Protein 3MMH (pdb70)

CATH classification: 3.30.450.40

Nearest PDB structures (foldseek):
  3mmh-assembly1_B  TM=1.001E+00  e=1.903E-34  Neisseria meningitidis 8013
  3rfb-assembly1_A  TM=9.647E-01  e=1.467E-17  Streptococcus pneumoniae R6
  3ksf-assembly2_D  TM=9.301E-01  e=2.245E-17  Staphylococcus aureus subsp. aureus MRSA252
  8dgd-assembly1_A  TM=9.346E-01  e=5.935E-17  Klebsiella pneumoniae subsp. pneumoniae HS11286
  1vhm-assembly1_A  TM=9.440E-01  e=3.673E-16  Escherichia coli

Solvent-accessible surface area: 14060 Å² total

Secondary structure (DSSP, 8-state):
---------SHHHHHHHHHHHHHHHHHT---HHHHHHHHHHHHHHHH--SEEEEEEEETTTTEEEEEEEESS---SEEETTSHHHHHHHHHTS-EEES-GGGSTT---SSTT--EEEEEEEEETTEEEEEEEEEESSTT---HHHHHHHHHHHHHHHHHHHHHHH--/---------SHHHHHHHHHHHHHHHHHT---HHHHHHHHHHHHHHHH--SEEEEEEEETTTTEEEEEEEESS---SEEETT-HHHHHHHHHTS-EEES-GGGSTT---SSTT--EEEEEEEEETTEEEEEEEEEESSTT---HHHHHHHHHHHHHHHHHHHHHHHH-

B-factor: mean 18.76, std 9.19, range [5.69, 96.46]

Sequence (334 aa):
MHALHFSASDKAALYREVVLPQIESSVVADDETDWVANLANTAAVLKEAFGWFWVGFYLVDTRSDDELVVLAPFQGPPLLACCTRIIPFGRGVCGQAWAKGGTVVVGDVDAHPDHIACSSLSSSRSEIVVPLLLFSDDGRCIGVLDADDSEHLAQFDETDALLYLGELAKKKILEKRFEASRRQAVMHALHFSASDKAALYREVLPQIESVVADETDWVANLANTAAVLKEAFGWFWVGFYLVDTRSDELVLAPFQQGPPLACCTRIPFGRGVCGQAWAKGGTVVVGDVDDAHPDHIAACSSLSSRSEIVVPLLFSDGRCIGVLDADSEHLAQFDETDALLYLGELAKKILEKRFEASRQAV

Structure (mmCIF, N/CA/C/O backbone):
data_3MMH
#
_entry.id   3MMH
#
_cell.length_a   39.320
_cell.length_b   39.480
_cell.length_c   52.250
_cell.angle_alpha   104.17
_cell.angle_beta   105.16
_cell.angle_gamma   100.50
#
_symmetry.space_group_name_H-M   'P 1'
#
loop_
_entity.id
_entity.type
_entity.pdbx_description
1 polymer 'Methionine-R-sulfoxide reductase'
2 non-polymer 'METHIONINE SULFOXIDE'
3 non-polymer 'MAGNESIUM ION'
4 non-polymer (4R)-2-METHYLPENTANE-2,4-DIOL
5 non-polymer 'ACETATE ION'
6 water water
#
loop_
_atom_site.group_PDB
_atom_site.id
_atom_site.type_symbol
_atom_site.label_atom_id
_atom_site.label_alt_id
_atom_site.label_comp_id
_atom_site.label_asym_id
_atom_site.label_entity_id
_atom_site.label_seq_id
_atom_site.pdbx_PDB_ins_code
_atom_site.Cartn_x
_atom_site.Cartn_y
_atom_site.Cartn_z
_atom_site.occupancy
_atom_site.B_iso_or_equiv
_atom_site.auth_seq_id
_atom_site.auth_comp_id
_atom_site.auth_asym_id
_atom_site.auth_atom_id
_atom_site.pdbx_PDB_model_num
ATOM 1 N N . MET A 1 1 ? 34.592 18.176 -4.770 0.50 19.60 1 MET A N 1
ATOM 2 C CA . MET A 1 1 ? 34.137 19.586 -4.550 0.50 20.07 1 MET A CA 1
ATOM 3 C C . MET A 1 1 ? 33.254 19.551 -3.312 0.50 19.50 1 MET A C 1
ATOM 4 O O . MET A 1 1 ? 32.428 18.635 -3.171 0.50 18.24 1 MET A O 1
ATOM 9 N N . HIS A 1 2 ? 33.359 20.580 -2.458 0.50 18.42 2 HIS A N 1
ATOM 10 C CA . HIS A 1 2 ? 32.474 20.654 -1.341 0.50 18.67 2 HIS A CA 1
ATOM 11 C C . HIS A 1 2 ? 31.061 20.949 -1.796 0.50 20.08 2 HIS A C 1
ATOM 12 O O . HIS A 1 2 ? 30.882 21.735 -2.733 0.50 19.28 2 HIS A O 1
ATOM 19 N N . ALA A 1 3 ? 30.069 20.319 -1.147 0.50 20.88 3 ALA A N 1
ATOM 20 C CA . ALA A 1 3 ? 28.650 20.428 -1.592 0.50 22.14 3 ALA A CA 1
ATOM 21 C C . ALA A 1 3 ? 27.583 20.218 -0.524 0.50 22.12 3 ALA A C 1
ATOM 22 O O . ALA A 1 3 ? 27.522 19.191 0.148 0.50 26.41 3 ALA A O 1
ATOM 24 N N . LEU A 1 4 ? 26.677 21.148 -0.484 0.70 20.57 4 LEU A N 1
ATOM 25 C CA . LEU A 1 4 ? 25.857 21.337 0.663 0.70 18.47 4 LEU A CA 1
ATOM 26 C C . LEU A 1 4 ? 24.518 20.718 0.544 0.70 17.84 4 LEU A C 1
ATOM 27 O O . LEU A 1 4 ? 23.948 20.643 -0.541 0.70 21.17 4 LEU A O 1
ATOM 32 N N . HIS A 1 5 ? 23.985 20.259 1.672 1.00 17.86 5 HIS A N 1
ATOM 33 C CA . HIS A 1 5 ? 22.598 19.813 1.736 1.00 20.76 5 HIS A CA 1
ATOM 34 C C . HIS A 1 5 ? 21.802 20.629 2.749 1.00 19.86 5 HIS A C 1
ATOM 35 O O . HIS A 1 5 ? 22.137 20.665 3.933 1.00 23.98 5 HIS A O 1
ATOM 42 N N . PHE A 1 6 ? 20.746 21.282 2.275 1.00 20.26 6 PHE A N 1
ATOM 43 C CA . PHE A 1 6 ? 19.700 21.789 3.155 1.00 19.96 6 PHE A CA 1
ATOM 44 C C . PHE A 1 6 ? 18.365 21.106 2.875 1.00 20.61 6 PHE A C 1
ATOM 45 O O . PHE A 1 6 ? 17.740 21.344 1.841 1.00 21.96 6 PHE A O 1
ATOM 53 N N . SER A 1 7 ? 17.935 20.255 3.801 1.00 18.53 7 SER A N 1
ATOM 54 C CA . SER A 1 7 ? 16.572 19.739 3.792 1.00 19.89 7 SER A CA 1
ATOM 55 C C . SER A 1 7 ? 15.697 20.514 4.772 1.00 17.59 7 SER A C 1
ATOM 56 O O . SER A 1 7 ? 14.579 20.911 4.442 1.00 20.73 7 SER A O 1
ATOM 59 N N . ALA A 1 8 ? 16.212 20.727 5.979 1.00 14.54 8 ALA A N 1
ATOM 60 C CA . ALA A 1 8 ? 15.374 21.072 7.120 1.00 14.12 8 ALA A CA 1
ATOM 61 C C . ALA A 1 8 ? 14.466 22.250 6.782 1.00 15.30 8 ALA A C 1
ATOM 62 O O . ALA A 1 8 ? 14.863 23.164 6.058 1.00 17.78 8 ALA A O 1
ATOM 64 N N . SER A 1 9 ? 13.247 22.222 7.310 1.00 15.30 9 SER A N 1
ATOM 65 C CA . SER A 1 9 ? 12.295 23.292 7.103 1.00 16.24 9 SER A CA 1
ATOM 66 C C . SER A 1 9 ? 12.025 24.154 8.315 1.00 14.00 9 SER A C 1
ATOM 67 O O . SER A 1 9 ? 11.303 25.127 8.225 1.00 15.33 9 SER A O 1
ATOM 70 N N . ASP A 1 10 ? 12.631 23.811 9.451 1.00 14.19 10 ASP A N 1
ATOM 71 C CA . ASP A 1 10 ? 12.563 24.562 10.688 1.00 13.25 10 ASP A CA 1
ATOM 72 C C . ASP A 1 10 ? 13.913 25.171 10.951 1.00 11.16 10 ASP A C 1
ATOM 73 O O . ASP A 1 10 ? 14.962 24.544 10.769 1.00 12.30 10 ASP A O 1
ATOM 78 N N . LYS A 1 11 ? 13.895 26.426 11.442 1.00 10.97 11 LYS A N 1
ATOM 79 C CA . LYS A 1 11 ? 15.108 27.173 11.670 1.00 11.10 11 LYS A CA 1
ATOM 80 C C . LYS A 1 11 ? 16.138 26.435 12.485 1.00 10.03 11 LYS A C 1
ATOM 81 O O . LYS A 1 11 ? 17.313 26.320 12.135 1.00 10.64 11 LYS A O 1
ATOM 87 N N . ALA A 1 12 ? 15.752 25.982 13.695 1.00 10.89 12 ALA A N 1
ATOM 88 C CA . ALA A 1 12 ? 16.688 25.305 14.597 1.00 11.45 12 ALA A CA 1
ATOM 89 C C . ALA A 1 12 ? 17.240 24.032 13.933 1.00 10.90 12 ALA A C 1
ATOM 90 O O . ALA A 1 12 ? 18.462 23.785 13.998 1.00 11.47 12 ALA A O 1
ATOM 92 N N . ALA A 1 13 ? 16.382 23.243 13.310 1.00 11.36 13 ALA A N 1
ATOM 93 C CA . ALA A 1 13 ? 16.833 22.042 12.656 1.00 11.91 13 ALA A CA 1
ATOM 94 C C . ALA A 1 13 ? 17.830 22.389 11.551 1.00 10.59 13 ALA A C 1
ATOM 95 O O . ALA A 1 13 ? 18.773 21.645 11.305 1.00 11.69 13 ALA A O 1
ATOM 97 N N . LEU A 1 14 ? 17.591 23.497 10.816 1.00 10.74 14 LEU A N 1
ATOM 98 C CA . LEU A 1 14 ? 18.495 23.864 9.741 1.00 10.50 14 LEU A CA 1
ATOM 99 C C . LEU A 1 14 ? 19.867 24.258 10.276 1.00 10.03 14 LEU A C 1
ATOM 100 O O . LEU A 1 14 ? 20.883 23.883 9.715 1.00 10.47 14 LEU A O 1
ATOM 105 N N . TYR A 1 15 ? 19.923 25.001 11.377 1.00 9.53 15 TYR A N 1
ATOM 106 C CA . TYR A 1 15 ? 21.224 25.272 11.984 1.00 8.84 15 TYR A CA 1
ATOM 107 C C . TYR A 1 15 ? 21.917 23.991 12.314 1.00 10.81 15 TYR A C 1
ATOM 108 O O . TYR A 1 15 ? 23.126 23.854 12.131 1.00 10.41 15 TYR A O 1
ATOM 117 N N . ARG A 1 16 ? 21.245 23.013 12.934 1.00 10.77 16 ARG A N 1
ATOM 118 C CA . ARG A 1 16 ? 21.897 21.769 13.291 1.00 11.20 16 ARG A CA 1
ATOM 119 C C . ARG A 1 16 ? 22.438 21.027 12.079 1.00 11.57 16 ARG A C 1
ATOM 120 O O . ARG A 1 16 ? 23.451 20.345 12.156 1.00 13.25 16 ARG A O 1
ATOM 128 N N . GLU A 1 17 ? 21.734 21.142 10.961 1.00 12.35 17 GLU A N 1
ATOM 129 C CA . GLU A 1 17 ? 22.165 20.583 9.691 1.00 13.54 17 GLU A CA 1
ATOM 130 C C . GLU A 1 17 ? 23.327 21.275 9.062 1.00 12.45 17 GLU A C 1
ATOM 131 O O . GLU A 1 17 ? 24.240 20.638 8.551 1.00 13.84 17 GLU A O 1
ATOM 137 N N . VAL A 1 18 ? 23.339 22.608 9.130 1.00 11.40 18 VAL A N 1
ATOM 138 C CA A VAL A 1 18 ? 24.239 23.417 8.382 0.60 12.21 18 VAL A CA 1
ATOM 139 C CA B VAL A 1 18 ? 24.285 23.371 8.356 0.40 12.32 18 VAL A CA 1
ATOM 140 C C . VAL A 1 18 ? 25.545 23.726 9.136 1.00 11.28 18 VAL A C 1
ATOM 141 O O . VAL A 1 18 ? 26.603 23.796 8.510 1.00 11.92 18 VAL A O 1
ATOM 148 N N . LEU A 1 19 ? 25.503 23.938 10.455 1.00 11.16 19 LEU A N 1
ATOM 149 C CA . LEU A 1 19 ? 26.764 24.279 11.160 1.00 11.39 19 LEU A CA 1
ATOM 150 C C . LEU A 1 19 ? 27.838 23.230 10.935 1.00 10.93 19 LEU A C 1
ATOM 151 O O . LEU A 1 19 ? 28.984 23.616 10.711 1.00 10.77 19 LEU A O 1
ATOM 156 N N . PRO A 1 20 ? 27.583 21.905 10.966 1.00 10.34 20 PRO A N 1
ATOM 157 C CA . PRO A 1 20 ? 28.659 20.953 10.772 1.00 11.11 20 PRO A CA 1
ATOM 158 C C . PRO A 1 20 ? 29.172 21.036 9.362 1.00 10.97 20 PRO A C 1
ATOM 159 O O . PRO A 1 20 ? 30.369 20.772 9.127 1.00 11.66 20 PRO A O 1
ATOM 163 N N . GLN A 1 21 ? 28.369 21.377 8.370 1.00 10.57 21 GLN A N 1
ATOM 164 C CA . GLN A 1 21 ? 28.814 21.546 7.032 1.00 10.74 21 GLN A CA 1
ATOM 165 C C . GLN A 1 21 ? 29.725 22.754 6.877 1.00 10.71 21 GLN A C 1
ATOM 166 O O . GLN A 1 21 ? 30.761 22.664 6.232 1.00 11.89 21 GLN A O 1
ATOM 172 N N . ILE A 1 22 ? 29.368 23.857 7.503 1.00 9.73 22 ILE A N 1
ATOM 173 C CA . ILE A 1 22 ? 30.256 25.021 7.534 1.00 10.39 22 ILE A CA 1
ATOM 174 C C . ILE A 1 22 ? 31.597 24.641 8.190 1.00 10.03 22 ILE A C 1
ATOM 175 O O . ILE A 1 22 ? 32.645 24.988 7.682 1.00 10.92 22 ILE A O 1
ATOM 180 N N . GLU A 1 23 ? 31.521 23.947 9.335 1.00 10.57 23 GLU A N 1
ATOM 181 C CA . GLU A 1 23 ? 32.758 23.576 10.007 1.00 11.51 23 GLU A CA 1
ATOM 182 C C . GLU A 1 23 ? 33.650 22.781 9.045 1.00 11.06 23 GLU A C 1
ATOM 183 O O . GLU A 1 23 ? 34.887 22.996 9.068 1.00 12.78 23 GLU A O 1
ATOM 189 N N . SER A 1 24 ? 33.100 21.854 8.310 1.00 11.74 24 SER A N 1
ATOM 190 C CA A SER A 1 24 ? 33.850 21.034 7.360 0.50 11.98 24 SER A CA 1
ATOM 191 C CA B SER A 1 24 ? 33.949 21.067 7.449 0.50 12.86 24 SER A CA 1
ATOM 192 C C . SER A 1 24 ? 34.465 21.873 6.265 1.00 12.81 24 SER A C 1
ATOM 193 O O . SER A 1 24 ? 35.637 21.710 5.900 1.00 14.88 24 SER A O 1
ATOM 198 N N . VAL A 1 25 ? 33.665 22.796 5.699 1.00 12.31 25 VAL A N 1
ATOM 199 C CA . VAL A 1 25 ? 34.123 23.623 4.601 1.00 13.47 25 VAL A CA 1
ATOM 200 C C . VAL A 1 25 ? 35.296 24.519 5.065 1.00 13.36 25 VAL A C 1
ATOM 201 O O . VAL A 1 25 ? 36.328 24.571 4.371 1.00 17.78 25 VAL A O 1
ATOM 205 N N . VAL A 1 26 ? 35.229 25.135 6.185 1.00 11.26 26 VAL A N 1
ATOM 206 C CA . VAL A 1 26 ? 36.259 26.022 6.660 1.00 12.43 26 VAL A CA 1
ATOM 207 C C . VAL A 1 26 ? 37.464 25.321 7.217 1.00 12.29 26 VAL A C 1
ATOM 208 O O . VAL A 1 26 ? 38.534 25.895 7.326 1.00 12.42 26 VAL A O 1
ATOM 212 N N . ALA A 1 27 ? 37.309 24.030 7.556 1.00 13.63 27 ALA A N 1
ATOM 213 C CA . ALA A 1 27 ? 38.400 23.222 8.016 1.00 14.32 27 ALA A CA 1
ATOM 214 C C . ALA A 1 27 ? 39.476 23.042 6.944 1.00 14.95 27 ALA A C 1
ATOM 215 O O . ALA A 1 27 ? 40.634 22.821 7.250 1.00 18.46 27 ALA A O 1
ATOM 217 N N A ASP A 1 28 ? 39.074 23.161 5.683 0.50 16.82 28 ASP A N 1
ATOM 218 N N B ASP A 1 28 ? 39.030 23.104 5.695 0.50 16.72 28 ASP A N 1
ATOM 219 C CA A ASP A 1 28 ? 39.922 22.751 4.571 0.50 18.01 28 ASP A CA 1
ATOM 220 C CA B ASP A 1 28 ? 39.751 22.768 4.528 0.50 17.67 28 ASP A CA 1
ATOM 221 C C A ASP A 1 28 ? 40.546 23.956 3.873 0.50 16.55 28 ASP A C 1
ATOM 222 C C B ASP A 1 28 ? 40.574 23.941 3.936 0.50 16.88 28 ASP A C 1
ATOM 223 O O A ASP A 1 28 ? 41.016 23.848 2.740 0.50 19.92 28 ASP A O 1
ATOM 224 O O B ASP A 1 28 ? 41.351 23.754 2.982 0.50 19.55 28 ASP A O 1
ATOM 233 N N . GLU A 1 29 ? 40.551 25.102 4.548 1.00 14.24 29 GLU A N 1
ATOM 234 C CA . GLU A 1 29 ? 41.226 26.317 4.017 1.00 13.58 29 GLU A CA 1
ATOM 235 C C . GLU A 1 29 ? 41.757 27.100 5.193 1.00 13.41 29 GLU A C 1
ATOM 236 O O . GLU A 1 29 ? 41.151 27.087 6.269 1.00 12.92 29 GLU A O 1
ATOM 242 N N . THR A 1 30 ? 42.912 27.704 5.015 1.00 13.16 30 THR A N 1
ATOM 243 C CA . THR A 1 30 ? 43.484 28.539 6.066 1.00 13.36 30 THR A CA 1
ATOM 244 C C . THR A 1 30 ? 43.254 30.036 5.857 1.00 12.05 30 THR A C 1
ATOM 245 O O . THR A 1 30 ? 43.365 30.808 6.805 1.00 12.78 30 THR A O 1
ATOM 249 N N . ASP A 1 31 ? 43.036 30.471 4.609 1.00 11.70 31 ASP A N 1
ATOM 250 C CA . ASP A 1 31 ? 42.859 31.900 4.348 1.00 10.84 31 ASP A CA 1
ATOM 251 C C . ASP A 1 31 ? 41.558 32.386 5.022 1.00 10.68 31 ASP A C 1
ATOM 252 O O . ASP A 1 31 ? 40.468 31.891 4.745 1.00 10.45 31 ASP A O 1
ATOM 257 N N . TRP A 1 32 ? 41.730 33.405 5.861 1.00 11.34 32 TRP A N 1
ATOM 258 C CA . TRP A 1 32 ? 40.612 33.925 6.689 1.00 10.88 32 TRP A CA 1
ATOM 259 C C . TRP A 1 32 ? 39.518 34.514 5.822 1.00 9.51 32 TRP A C 1
ATOM 260 O O . TRP A 1 32 ? 38.342 34.210 6.001 1.00 9.39 32 TRP A O 1
ATOM 271 N N . VAL A 1 33 ? 39.886 35.381 4.876 1.00 9.84 33 VAL A N 1
ATOM 272 C CA . VAL A 1 33 ? 38.884 36.005 4.035 1.00 10.00 33 VAL A CA 1
ATOM 273 C C . VAL A 1 33 ? 38.112 34.971 3.186 1.00 9.41 33 VAL A C 1
ATOM 274 O O . VAL A 1 33 ? 36.895 35.069 3.074 1.00 9.19 33 VAL A O 1
ATOM 278 N N . ALA A 1 34 ? 38.813 33.960 2.645 1.00 9.16 34 ALA A N 1
ATOM 279 C CA . ALA A 1 34 ? 38.143 32.916 1.898 1.00 9.70 34 ALA A CA 1
ATOM 280 C C . ALA A 1 34 ? 37.107 32.209 2.764 1.00 8.69 34 ALA A C 1
ATOM 281 O O . ALA A 1 34 ? 35.983 31.918 2.350 1.00 9.13 34 ALA A O 1
ATOM 283 N N . ASN A 1 35 ? 37.474 31.903 4.007 1.00 8.55 35 ASN A N 1
ATOM 284 C CA . ASN A 1 35 ? 36.602 31.235 4.939 1.00 8.80 35 ASN A CA 1
ATOM 285 C C . ASN A 1 35 ? 35.384 32.070 5.312 1.00 7.79 35 ASN A C 1
ATOM 286 O O . ASN A 1 35 ? 34.266 31.570 5.397 1.00 8.57 35 ASN A O 1
ATOM 291 N N . LEU A 1 36 ? 35.599 33.363 5.529 1.00 8.32 36 LEU A N 1
ATOM 292 C CA . LEU A 1 36 ? 34.474 34.263 5.794 1.00 8.46 36 LEU A CA 1
ATOM 293 C C . LEU A 1 36 ? 33.550 34.319 4.608 1.00 7.60 36 LEU A C 1
ATOM 294 O O . LEU A 1 36 ? 32.315 34.334 4.728 1.00 8.24 36 LEU A O 1
ATOM 299 N N . ALA A 1 37 ? 34.121 34.407 3.406 1.00 7.69 37 ALA A N 1
ATOM 300 C CA . ALA A 1 37 ? 33.342 34.492 2.174 1.00 7.54 37 ALA A CA 1
ATOM 301 C C . ALA A 1 37 ? 32.499 33.264 1.983 1.00 7.72 37 ALA A C 1
ATOM 302 O O . ALA A 1 37 ? 31.277 33.324 1.677 1.00 7.80 37 ALA A O 1
ATOM 304 N N . ASN A 1 38 ? 33.066 32.069 2.166 1.00 7.82 38 ASN A N 1
ATOM 305 C CA . ASN A 1 38 ? 32.267 30.852 2.002 1.00 8.05 38 ASN A CA 1
ATOM 306 C C . ASN A 1 38 ? 31.236 30.716 3.165 1.00 7.39 38 ASN A C 1
ATOM 307 O O . ASN A 1 38 ? 30.139 30.202 2.922 1.00 8.09 38 ASN A O 1
ATOM 312 N N . THR A 1 39 ? 31.558 31.160 4.364 1.00 7.88 39 THR A N 1
ATOM 313 C CA . THR A 1 39 ? 30.575 31.100 5.440 1.00 7.82 39 THR A CA 1
ATOM 314 C C . THR A 1 39 ? 29.355 31.974 5.144 1.00 8.27 39 THR A C 1
ATOM 315 O O . THR A 1 39 ? 28.222 31.559 5.302 1.00 8.01 39 THR A O 1
ATOM 319 N N . ALA A 1 40 ? 29.602 33.210 4.645 1.00 8.05 40 ALA A N 1
ATOM 320 C CA . ALA A 1 40 ? 28.515 34.059 4.242 1.00 7.83 40 ALA A CA 1
ATOM 321 C C . ALA A 1 40 ? 27.693 33.400 3.195 1.00 7.33 40 ALA A C 1
ATOM 322 O O . ALA A 1 40 ? 26.444 33.471 3.154 1.00 8.26 40 ALA A O 1
ATOM 324 N N . ALA A 1 41 ? 28.340 32.760 2.205 1.00 7.73 41 ALA A N 1
ATOM 325 C CA . ALA A 1 41 ? 27.612 32.080 1.159 1.00 8.08 41 ALA A CA 1
ATOM 326 C C . ALA A 1 41 ? 26.730 30.982 1.640 1.00 8.06 41 ALA A C 1
ATOM 327 O O . ALA A 1 41 ? 25.598 30.783 1.135 1.00 8.68 41 ALA A O 1
ATOM 329 N N . VAL A 1 42 ? 27.224 30.162 2.572 1.00 7.73 42 VAL A N 1
ATOM 330 C CA . VAL A 1 42 ? 26.416 29.059 3.118 1.00 8.33 42 VAL A CA 1
ATOM 331 C C . VAL A 1 42 ? 25.192 29.602 3.880 1.00 8.19 42 VAL A C 1
ATOM 332 O O . VAL A 1 42 ? 24.063 29.133 3.682 1.00 8.48 42 VAL A O 1
ATOM 336 N N . LEU A 1 43 ? 25.445 30.620 4.711 1.00 8.13 43 LEU A N 1
ATOM 337 C CA . LEU A 1 43 ? 24.323 31.191 5.456 1.00 8.40 43 LEU A CA 1
ATOM 338 C C . LEU A 1 43 ? 23.280 31.829 4.546 1.00 7.75 43 LEU A C 1
ATOM 339 O O . LEU A 1 43 ? 22.077 31.673 4.741 1.00 8.46 43 LEU A O 1
ATOM 344 N N . LYS A 1 44 ? 23.760 32.558 3.512 1.00 8.38 44 LYS A N 1
ATOM 345 C CA . LYS A 1 44 ? 22.821 33.178 2.583 1.00 9.02 44 LYS A CA 1
ATOM 346 C C . LYS A 1 44 ? 21.987 32.161 1.863 1.00 9.10 44 LYS A C 1
ATOM 347 O O . LYS A 1 44 ? 20.763 32.297 1.713 1.00 10.31 44 LYS A O 1
ATOM 353 N N . GLU A 1 45 ? 22.603 31.078 1.377 1.00 9.53 45 GLU A N 1
ATOM 354 C CA . GLU A 1 45 ? 21.896 30.034 0.633 1.00 10.82 45 GLU A CA 1
ATOM 355 C C . GLU A 1 45 ? 20.892 29.322 1.590 1.00 9.48 45 GLU A C 1
ATOM 356 O O . GLU A 1 45 ? 19.745 29.061 1.215 1.00 11.51 45 GLU A O 1
ATOM 362 N N . ALA A 1 46 ? 21.319 28.972 2.782 1.00 9.80 46 ALA A N 1
ATOM 363 C CA . ALA A 1 46 ? 20.528 28.183 3.699 1.00 10.83 46 ALA A CA 1
ATOM 364 C C . ALA A 1 46 ? 19.340 28.995 4.221 1.00 9.95 46 ALA A C 1
ATOM 365 O O . ALA A 1 46 ? 18.204 28.516 4.245 1.00 10.95 46 ALA A O 1
ATOM 367 N N . PHE A 1 47 ? 19.607 30.216 4.689 1.00 10.01 47 PHE A N 1
ATOM 368 C CA . PHE A 1 47 ? 18.551 30.973 5.419 1.00 10.39 47 PHE A CA 1
ATOM 369 C C . PHE A 1 47 ? 17.916 32.090 4.579 1.00 10.40 47 PHE A C 1
ATOM 370 O O . PHE A 1 47 ? 16.809 32.510 4.877 1.00 12.42 47 PHE A O 1
ATOM 378 N N . GLY A 1 48 ? 18.579 32.547 3.510 1.00 10.43 48 GLY A N 1
ATOM 379 C CA . GLY A 1 48 ? 17.960 33.525 2.654 1.00 11.17 48 GLY A CA 1
ATOM 380 C C . GLY A 1 48 ? 17.798 34.876 3.264 1.00 11.41 48 GLY A C 1
ATOM 381 O O . GLY A 1 48 ? 17.011 35.709 2.754 1.00 13.55 48 GLY A O 1
ATOM 382 N N . TRP A 1 49 ? 18.533 35.226 4.315 1.00 10.52 49 TRP A N 1
ATOM 383 C CA . TRP A 1 49 ? 18.449 36.515 4.925 1.00 10.60 49 TRP A CA 1
ATOM 384 C C . TRP A 1 49 ? 18.774 37.570 3.906 1.00 9.63 49 TRP A C 1
ATOM 385 O O . TRP A 1 49 ? 19.551 37.395 2.999 1.00 11.55 49 TRP A O 1
ATOM 396 N N . PHE A 1 50 ? 18.231 38.761 4.114 1.00 9.64 50 PHE A N 1
ATOM 397 C CA . PHE A 1 50 ? 18.480 39.929 3.268 1.00 9.83 50 PHE A CA 1
ATOM 398 C C . PHE A 1 50 ? 19.980 40.277 3.173 1.00 9.34 50 PHE A C 1
ATOM 399 O O . PHE A 1 50 ? 20.463 40.605 2.063 1.00 9.95 50 PHE A O 1
ATOM 407 N N . TRP A 1 51 ? 20.707 40.214 4.261 1.00 8.92 51 TRP A N 1
ATOM 408 C CA . TRP A 1 51 ? 22.091 40.511 4.291 1.00 8.14 51 TRP A CA 1
ATOM 409 C C . TRP A 1 51 ? 22.737 39.644 5.304 1.00 8.11 51 TRP A C 1
ATOM 410 O O . TRP A 1 51 ? 22.232 39.479 6.425 1.00 9.04 51 TRP A O 1
ATOM 421 N N . VAL A 1 52 ? 23.916 39.107 5.012 1.00 7.99 52 VAL A N 1
ATOM 422 C CA . VAL A 1 52 ? 24.673 38.358 6.002 1.00 8.35 52 VAL A CA 1
ATOM 423 C C . VA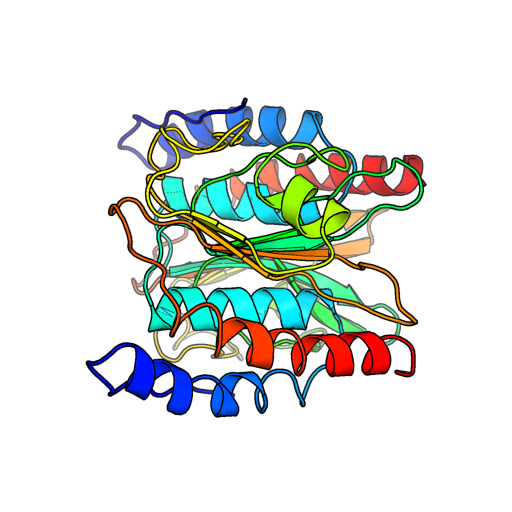L A 1 52 ? 26.172 38.451 5.684 1.00 6.84 52 VAL A C 1
ATOM 424 O O . VAL A 1 52 ? 26.556 38.237 4.529 1.00 8.13 52 VAL A O 1
ATOM 428 N N . GLY A 1 53 ? 26.988 38.733 6.666 1.00 7.49 53 GLY A N 1
ATOM 429 C CA . GLY A 1 53 ? 28.393 38.899 6.424 1.00 7.38 53 GLY A CA 1
ATOM 430 C C . GLY A 1 53 ? 29.153 39.374 7.592 1.00 7.71 53 GLY A C 1
ATOM 431 O O . GLY A 1 53 ? 28.681 39.230 8.759 1.00 8.87 53 GLY A O 1
ATOM 432 N N . PHE A 1 54 ? 30.319 39.933 7.372 1.00 7.68 54 PHE A N 1
ATOM 433 C CA . PHE A 1 54 ? 31.295 40.228 8.416 1.00 7.87 54 PHE A CA 1
ATOM 434 C C . PHE A 1 54 ? 31.819 41.629 8.311 1.00 8.16 54 PHE A C 1
ATOM 435 O O . PHE A 1 54 ? 32.024 42.141 7.192 1.00 8.62 54 PHE A O 1
ATOM 443 N N . TYR A 1 55 ? 32.171 42.173 9.464 1.00 8.76 55 TYR A N 1
ATOM 444 C CA . TYR A 1 55 ? 33.068 43.317 9.580 1.00 9.62 55 TYR A CA 1
ATOM 445 C C . TYR A 1 55 ? 34.219 42.924 10.465 1.00 9.25 55 TYR A C 1
ATOM 446 O O . TYR A 1 55 ? 34.028 42.142 11.417 1.00 10.93 55 TYR A O 1
ATOM 455 N N . LEU A 1 56 ? 35.383 43.459 10.218 1.00 9.46 56 LEU A N 1
ATOM 456 C CA . LEU A 1 56 ? 36.617 43.113 10.948 1.00 10.55 56 LEU A CA 1
ATOM 457 C C . LEU A 1 56 ? 37.200 44.361 11.601 1.00 10.95 56 LEU A C 1
ATOM 458 O O . LEU A 1 56 ? 37.164 45.450 11.010 1.00 12.23 56 LEU A O 1
ATOM 463 N N . VAL A 1 57 ? 37.718 44.220 12.802 1.00 11.62 57 VAL A N 1
ATOM 464 C CA . VAL A 1 57 ? 38.284 45.351 13.514 1.00 12.46 57 VAL A CA 1
ATOM 465 C C . VAL A 1 57 ? 39.588 45.830 12.845 1.00 13.43 57 VAL A C 1
ATOM 466 O O . VAL A 1 57 ? 40.489 45.016 12.621 1.00 15.97 57 VAL A O 1
ATOM 470 N N . ASP A 1 58 ? 39.677 47.128 12.627 1.00 13.41 58 ASP A N 1
ATOM 471 C CA . ASP A 1 58 ? 40.858 47.846 12.204 1.00 16.89 58 ASP A CA 1
ATOM 472 C C . ASP A 1 58 ? 41.397 48.580 13.383 1.00 16.82 58 ASP A C 1
ATOM 473 O O . ASP A 1 58 ? 40.843 49.607 13.783 1.00 20.00 58 ASP A O 1
ATOM 478 N N . THR A 1 59 ? 42.462 48.068 13.983 1.00 19.39 59 THR A N 1
ATOM 479 C CA . THR A 1 59 ? 43.060 48.736 15.128 1.00 23.31 59 THR A CA 1
ATOM 480 C C . THR A 1 59 ? 43.706 50.088 14.783 1.00 22.39 59 THR A C 1
ATOM 481 O O . THR A 1 59 ? 43.772 50.982 15.662 1.00 28.78 59 THR A O 1
ATOM 485 N N . ARG A 1 60 ? 44.006 50.388 13.537 1.00 21.93 60 ARG A N 1
ATOM 486 C CA . ARG A 1 60 ? 44.611 51.690 13.303 1.00 23.54 60 ARG A CA 1
ATOM 487 C C . ARG A 1 60 ? 43.534 52.804 13.554 1.00 23.83 60 ARG A C 1
ATOM 488 O O . ARG A 1 60 ? 43.848 53.886 14.033 1.00 27.15 60 ARG A O 1
ATOM 496 N N . SER A 1 61 ? 42.265 52.557 13.181 1.00 21.40 61 SER A N 1
ATOM 497 C CA . SER A 1 61 ? 41.214 53.555 13.120 1.00 21.18 61 SER A CA 1
ATOM 498 C C . SER A 1 61 ? 40.114 53.335 14.158 1.00 19.60 61 SER A C 1
ATOM 499 O O . SER A 1 61 ? 39.208 54.151 14.277 1.00 21.60 61 SER A O 1
ATOM 502 N N . ASP A 1 62 ? 40.171 52.248 14.953 1.00 18.43 62 ASP A N 1
ATOM 503 C CA A ASP A 1 62 ? 39.098 51.879 15.894 0.70 19.46 62 ASP A CA 1
ATOM 504 C CA B ASP A 1 62 ? 39.107 51.959 15.928 0.30 18.42 62 ASP A CA 1
ATOM 505 C C . ASP A 1 62 ? 37.739 51.858 15.197 1.00 17.23 62 ASP A C 1
ATOM 506 O O . ASP A 1 62 ? 36.693 52.356 15.710 1.00 17.12 62 ASP A O 1
ATOM 515 N N . GLU A 1 63 ? 37.756 51.207 14.032 1.00 14.52 63 GLU A N 1
ATOM 516 C CA . GLU A 1 63 ? 36.532 51.000 13.281 1.00 12.43 63 GLU A CA 1
ATOM 517 C C . GLU A 1 63 ? 36.417 49.544 12.866 1.00 12.03 63 GLU A C 1
ATOM 518 O O . GLU A 1 63 ? 37.430 48.857 12.649 1.00 13.63 63 GLU A O 1
ATOM 524 N N . LEU A 1 64 ? 35.178 49.103 12.681 1.00 10.82 64 LEU A N 1
ATOM 525 C CA . LEU A 1 64 ? 34.856 47.874 11.977 1.00 10.84 64 LEU A CA 1
ATOM 526 C C . LEU A 1 64 ? 34.898 48.184 10.476 1.00 11.46 64 LEU A C 1
ATOM 527 O O . LEU A 1 64 ? 34.307 49.180 10.043 1.00 13.05 64 LEU A O 1
ATOM 532 N N . VAL A 1 65 ? 35.547 47.341 9.685 1.00 10.19 65 VAL A N 1
ATOM 533 C CA A VAL A 1 65 ? 35.716 47.482 8.261 0.50 9.43 65 VAL A CA 1
ATOM 534 C CA B VAL A 1 65 ? 35.659 47.495 8.240 0.50 10.75 65 VAL A CA 1
ATOM 535 C C . VAL A 1 65 ? 35.032 46.301 7.545 1.00 9.18 65 VAL A C 1
ATOM 536 O O . VAL A 1 65 ? 35.232 45.138 7.904 1.00 10.14 65 VAL A O 1
ATOM 543 N N . LEU A 1 66 ? 34.231 46.575 6.538 1.00 9.30 66 LEU A N 1
ATOM 544 C CA . LEU A 1 66 ? 33.480 45.615 5.818 1.00 9.91 66 LEU A CA 1
ATOM 545 C C . LEU A 1 66 ? 34.356 44.544 5.242 1.00 9.31 66 LEU A C 1
ATOM 546 O O . LEU A 1 66 ? 35.392 44.823 4.640 1.00 9.99 66 LEU A O 1
ATOM 551 N N . ALA A 1 67 ? 33.958 43.291 5.390 1.00 9.10 67 ALA A N 1
ATOM 552 C CA . ALA A 1 67 ? 34.656 42.095 4.946 1.00 8.94 67 ALA A CA 1
ATOM 553 C C . ALA A 1 67 ? 33.698 41.327 4.035 1.00 8.49 67 ALA A C 1
ATOM 554 O O . ALA A 1 67 ? 32.681 41.872 3.617 1.00 9.24 67 ALA A O 1
ATOM 556 N N . PRO A 1 68 ? 33.877 40.017 3.781 1.00 8.15 68 PRO A N 1
ATOM 557 C CA . PRO A 1 68 ? 32.906 39.327 2.913 1.00 8.45 68 PRO A CA 1
ATOM 558 C C . PRO A 1 68 ? 31.476 39.381 3.432 1.00 7.83 68 PRO A C 1
ATOM 559 O O . PRO A 1 68 ? 31.247 39.270 4.637 1.00 8.69 68 PRO A O 1
ATOM 563 N N . PHE A 1 69 ? 30.527 39.411 2.504 1.00 7.91 69 PHE A N 1
ATOM 564 C CA . PHE A 1 69 ? 29.112 39.422 2.810 1.00 7.95 69 PHE A CA 1
ATOM 565 C C . PHE A 1 69 ? 28.310 39.073 1.569 1.00 7.44 69 PHE A C 1
ATOM 566 O O . PHE A 1 69 ? 28.817 39.192 0.446 1.00 8.54 69 PHE A O 1
ATOM 574 N N . GLN A 1 70 ? 27.060 38.734 1.761 1.00 7.80 70 GLN A N 1
ATOM 575 C CA . GLN A 1 70 ? 26.066 38.590 0.721 1.00 7.79 70 GLN A CA 1
ATOM 576 C C . GLN A 1 70 ? 24.890 39.476 1.028 1.00 7.83 70 GLN A C 1
ATOM 577 O O . GLN A 1 70 ? 24.514 39.670 2.181 1.00 9.35 70 GLN A O 1
ATOM 583 N N . GLY A 1 71 ? 24.286 40.005 -0.035 1.00 8.84 71 GLY A N 1
ATOM 584 C CA . GLY A 1 71 ? 23.232 40.976 0.063 1.00 9.07 71 GLY A CA 1
ATOM 585 C C . GLY A 1 71 ? 23.645 42.314 -0.571 1.00 9.88 71 GLY A C 1
ATOM 586 O O . GLY A 1 71 ? 24.730 42.400 -1.196 1.00 9.77 71 GLY A O 1
ATOM 587 N N . PRO A 1 72 ? 22.833 43.363 -0.478 1.00 9.56 72 PRO A N 1
ATOM 588 C CA A PRO A 1 72 ? 23.132 44.641 -1.124 0.50 9.48 72 PRO A CA 1
ATOM 589 C CA B PRO A 1 72 ? 23.158 44.631 -1.133 0.50 10.14 72 PRO A CA 1
ATOM 590 C C . PRO A 1 72 ? 24.338 45.359 -0.511 1.00 9.55 72 PRO A C 1
ATOM 591 O O . PRO A 1 72 ? 24.710 45.110 0.634 1.00 10.36 72 PRO A O 1
ATOM 598 N N . LEU A 1 73 ? 24.700 46.472 -1.137 1.00 10.73 73 LEU A N 1
ATOM 599 C CA A LEU A 1 73 ? 26.076 47.049 -0.807 0.50 12.43 73 LEU A CA 1
ATOM 600 C CA B LEU A 1 73 ? 26.068 47.027 -0.805 0.50 12.59 73 LEU A CA 1
ATOM 601 C C . LEU A 1 73 ? 25.757 47.642 0.549 1.00 11.81 73 LEU A C 1
ATOM 602 O O . LEU A 1 73 ? 24.624 47.914 0.952 1.00 12.61 73 LEU A O 1
ATOM 611 N N . ALA A 1 74 ? 26.843 47.847 1.272 1.00 11.91 74 ALA A N 1
ATOM 612 C CA . ALA A 1 74 ? 26.830 48.224 2.661 1.00 12.17 74 ALA A CA 1
ATOM 613 C C . ALA A 1 74 ? 27.834 49.276 2.981 1.00 12.19 74 ALA A C 1
ATOM 614 O O . ALA A 1 74 ? 28.773 49.556 2.223 1.00 12.48 74 ALA A O 1
ATOM 616 N N . CYS A 1 75 ? 27.668 49.917 4.118 1.00 13.76 75 CYS A N 1
ATOM 617 C CA A CYS A 1 75 ? 28.647 50.841 4.731 0.60 12.79 75 CYS A CA 1
ATOM 618 C CA B CYS A 1 75 ? 28.653 50.888 4.554 0.40 14.39 75 CYS A CA 1
ATOM 619 C C . CYS A 1 75 ? 29.959 50.177 4.875 1.00 12.41 75 CYS A C 1
ATOM 620 O O . CYS A 1 75 ? 29.997 49.046 5.362 1.00 13.16 75 CYS A O 1
ATOM 625 N N . THR A 1 76 ? 31.083 50.817 4.569 1.00 11.91 76 THR A N 1
ATOM 626 C CA . THR A 1 76 ? 32.375 50.186 4.717 1.00 12.26 76 THR A CA 1
ATOM 627 C C . THR A 1 76 ? 32.990 50.266 6.088 1.00 12.17 76 THR A C 1
ATOM 628 O O . THR A 1 76 ? 33.825 49.453 6.384 1.00 13.68 76 THR A O 1
ATOM 632 N N . ARG A 1 77 ? 32.553 51.223 6.876 1.00 11.95 77 ARG A N 1
ATOM 633 C CA . ARG A 1 77 ? 33.135 51.546 8.156 1.00 12.72 77 ARG A CA 1
ATOM 634 C C . ARG A 1 77 ? 32.122 51.832 9.217 1.00 12.74 77 ARG A C 1
ATOM 635 O O . ARG A 1 77 ? 31.265 52.584 9.007 1.00 16.40 77 ARG A O 1
ATOM 643 N N . ILE A 1 78 ? 32.256 51.203 10.372 1.00 12.22 78 ILE A N 1
ATOM 644 C CA A ILE A 1 78 ? 31.380 51.435 11.536 0.50 12.46 78 ILE A CA 1
ATOM 645 C CA B ILE A 1 78 ? 31.389 51.433 11.533 0.50 12.75 78 ILE A CA 1
ATOM 646 C C . ILE A 1 78 ? 32.305 51.764 12.739 1.00 12.81 78 ILE A C 1
ATOM 647 O O . ILE A 1 78 ? 33.083 50.929 13.164 1.00 13.53 78 ILE A O 1
ATOM 656 N N . PRO A 1 79 ? 32.186 52.963 13.295 1.00 13.31 79 PRO A N 1
ATOM 657 C CA . PRO A 1 79 ? 32.988 53.293 14.452 1.00 14.33 79 PRO A CA 1
ATOM 658 C C . PRO A 1 79 ? 32.702 52.393 15.656 1.00 13.58 79 PRO A C 1
ATOM 659 O O . PRO A 1 79 ? 31.538 52.042 15.908 1.00 12.57 79 PRO A O 1
ATOM 663 N N . PHE A 1 80 ? 33.740 52.208 16.495 1.00 14.02 80 PHE A N 1
ATOM 664 C CA . PHE A 1 80 ? 33.523 51.581 17.803 1.00 14.42 80 PHE A CA 1
ATOM 665 C C . PHE A 1 80 ? 32.319 52.220 18.505 1.00 13.01 80 PHE A C 1
ATOM 666 O O . PHE A 1 80 ? 32.236 53.434 18.590 1.00 14.66 80 PHE A O 1
ATOM 674 N N . GLY A 1 81 ? 31.449 51.393 19.056 1.00 13.73 81 GLY A N 1
ATOM 675 C CA . GLY A 1 81 ? 30.314 51.827 19.844 1.00 15.23 81 GLY A CA 1
ATOM 676 C C . GLY A 1 81 ? 29.142 52.356 19.109 1.00 14.77 81 GLY A C 1
ATOM 677 O O . GLY A 1 81 ? 28.145 52.644 19.768 1.00 18.12 81 GLY A O 1
ATOM 678 N N . ARG A 1 82 ? 29.203 52.502 17.780 1.00 12.98 82 ARG A N 1
ATOM 679 C CA . ARG A 1 82 ? 28.093 53.039 16.998 1.00 12.06 82 ARG A CA 1
ATOM 680 C C . ARG A 1 82 ? 27.398 51.883 16.284 1.00 12.54 82 ARG A C 1
ATOM 681 O O . ARG A 1 82 ? 28.059 50.931 15.801 1.00 12.93 82 ARG A O 1
ATOM 689 N N . GLY A 1 83 ? 26.094 51.992 16.124 1.00 12.45 83 GLY A N 1
ATOM 690 C CA . GLY A 1 83 ? 25.314 50.977 15.461 1.00 13.54 83 GLY A CA 1
ATOM 691 C C . GLY A 1 83 ? 25.168 49.717 16.295 1.00 12.45 83 GLY A C 1
ATOM 692 O O . GLY A 1 83 ? 25.813 49.561 17.296 1.00 13.11 83 GLY A O 1
ATOM 693 N N . VAL A 1 84 ? 24.325 48.793 15.810 1.00 12.85 84 VAL A N 1
ATOM 694 C CA . VAL A 1 84 ? 24.260 47.478 16.459 1.00 12.38 84 VAL A CA 1
ATOM 695 C C . VAL A 1 84 ? 25.684 46.837 16.452 1.00 12.25 84 VAL A C 1
ATOM 696 O O . VAL A 1 84 ? 26.047 46.170 17.392 1.00 13.31 84 VAL A O 1
ATOM 700 N N . CYS A 1 85 ? 26.380 46.960 15.323 1.00 11.30 85 CYS A N 1
ATOM 701 C CA . CYS A 1 85 ? 27.682 46.334 15.201 1.00 11.25 85 CYS A CA 1
ATOM 702 C C . CYS A 1 85 ? 28.714 46.895 16.210 1.00 11.69 85 CYS A C 1
ATOM 703 O O . CYS A 1 85 ? 29.381 46.140 16.872 1.00 12.16 85 CYS A O 1
ATOM 706 N N . GLY A 1 86 ? 28.769 48.235 16.285 1.00 11.57 86 GLY A N 1
ATOM 707 C CA . GLY A 1 86 ? 29.681 48.835 17.221 1.00 13.70 86 GLY A CA 1
ATOM 708 C C . GLY A 1 86 ? 29.300 48.630 18.648 1.00 13.31 86 GLY A C 1
ATOM 709 O O . GLY A 1 86 ? 30.175 48.596 19.558 1.00 14.49 86 GLY A O 1
ATOM 710 N N . GLN A 1 87 ? 27.986 48.536 18.934 1.00 13.95 87 GLN A N 1
ATOM 711 C CA . GLN A 1 87 ? 27.502 48.149 20.252 1.00 15.02 87 GLN A CA 1
ATOM 712 C C . GLN A 1 87 ? 27.864 46.749 20.656 1.00 14.81 87 GLN A C 1
ATOM 713 O O . GLN A 1 87 ? 28.263 46.512 21.822 1.00 16.45 87 GLN A O 1
ATOM 719 N N . ALA A 1 88 ? 27.764 45.798 19.736 1.00 13.27 88 ALA A N 1
ATOM 720 C CA . ALA A 1 88 ? 28.147 44.410 20.072 1.00 12.75 88 ALA A CA 1
ATOM 721 C C . ALA A 1 88 ? 29.610 44.381 20.422 1.00 13.13 88 ALA A C 1
ATOM 722 O O . ALA A 1 88 ? 30.013 43.680 21.364 1.00 14.71 88 ALA A O 1
ATOM 724 N N . TRP A 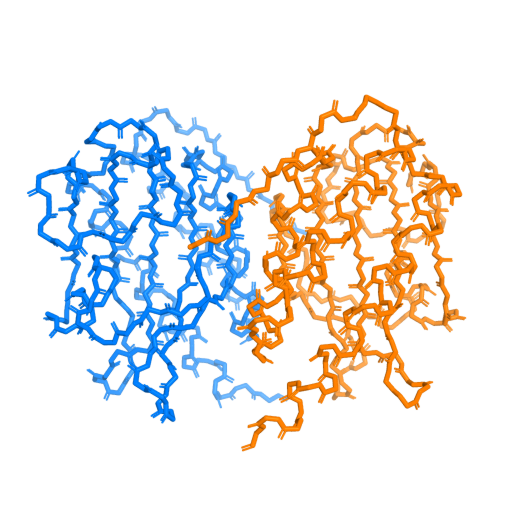1 89 ? 30.438 45.084 19.667 1.00 13.70 89 TRP A N 1
ATOM 725 C CA . TRP A 1 89 ? 31.875 45.193 19.951 1.00 14.04 89 TRP A CA 1
ATOM 726 C C . TRP A 1 89 ? 32.094 45.803 21.339 1.00 14.96 89 TRP A C 1
ATOM 727 O O . TRP A 1 89 ? 32.797 45.234 22.160 1.00 16.82 89 TRP A O 1
ATOM 738 N N . ALA A 1 90 ? 31.447 46.919 21.632 1.00 16.18 90 ALA A N 1
ATOM 739 C CA . ALA A 1 90 ? 31.668 47.609 22.904 1.00 17.06 90 ALA A CA 1
ATOM 740 C C . ALA A 1 90 ? 31.152 46.736 24.068 1.00 19.87 90 ALA A C 1
ATOM 741 O O . ALA A 1 90 ? 31.786 46.753 25.141 1.00 23.23 90 ALA A O 1
ATOM 743 N N . LYS A 1 91 ? 30.039 45.988 23.880 1.00 19.00 91 LYS A N 1
ATOM 744 C CA . LYS A 1 91 ? 29.383 45.172 24.996 1.00 19.93 91 LYS A CA 1
ATOM 745 C C . LYS A 1 91 ? 30.277 43.885 25.135 1.00 18.53 91 LYS A C 1
ATOM 746 O O . LYS A 1 91 ? 30.209 43.220 26.150 1.00 20.87 91 LYS A O 1
ATOM 752 N N . GLY A 1 92 ? 30.970 43.435 24.085 1.00 17.30 92 GLY A N 1
ATOM 753 C CA . GLY A 1 92 ? 31.582 42.145 24.085 1.00 16.64 92 GLY A CA 1
ATOM 754 C C . GLY A 1 92 ? 30.604 40.998 24.007 1.00 15.63 92 GLY A C 1
ATOM 755 O O . GLY A 1 92 ? 30.867 39.939 24.565 1.00 17.30 92 GLY A O 1
ATOM 756 N N . GLY A 1 93 ? 29.452 41.189 23.364 1.00 15.25 93 GLY A N 1
ATOM 757 C CA . GLY A 1 93 ? 28.469 40.153 23.277 1.00 15.11 93 GLY A CA 1
ATOM 758 C C . GLY A 1 93 ? 27.458 40.350 22.208 1.00 13.34 93 GLY A C 1
ATOM 759 O O . GLY A 1 93 ? 27.393 41.441 21.634 1.00 13.47 93 GLY A O 1
ATOM 760 N N . THR A 1 94 ? 26.680 39.334 21.944 1.00 13.71 94 THR A N 1
ATOM 761 C CA . THR A 1 94 ? 25.622 39.321 20.910 1.00 12.58 94 THR A CA 1
ATOM 762 C C . THR A 1 94 ? 24.536 40.316 21.174 1.00 13.19 94 THR A C 1
ATOM 763 O O . THR A 1 94 ? 24.198 40.519 22.354 1.00 15.23 94 THR A O 1
ATOM 767 N N . VAL A 1 95 ? 24.079 41.002 20.128 1.00 12.92 95 VAL A N 1
ATOM 768 C CA . VAL A 1 95 ? 22.939 41.895 20.195 1.00 12.61 95 VAL A CA 1
ATOM 769 C C . VAL A 1 95 ? 21.904 41.398 19.189 1.00 13.19 95 VAL A C 1
ATOM 770 O O . VAL A 1 95 ? 22.217 41.253 17.996 1.00 12.86 95 VAL A O 1
ATOM 774 N N . VAL A 1 96 ? 20.699 41.142 19.675 1.00 13.20 96 VAL A N 1
ATOM 775 C CA . VAL A 1 96 ? 19.525 40.751 18.841 1.00 13.71 96 VAL A CA 1
ATOM 776 C C . VAL A 1 96 ? 18.553 41.901 18.801 1.00 13.95 96 VAL A C 1
ATOM 777 O O . VAL A 1 96 ? 18.183 42.402 19.880 1.00 15.69 96 VAL A O 1
ATOM 781 N N . VAL A 1 97 ? 18.116 42.279 17.593 1.00 13.40 97 VAL A N 1
ATOM 782 C CA . VAL A 1 97 ? 17.249 43.427 17.397 1.00 14.40 97 VAL A CA 1
ATOM 783 C C . VAL A 1 97 ? 15.998 42.946 16.657 1.00 14.77 97 VAL A C 1
ATOM 784 O O . VAL A 1 97 ? 16.056 42.588 15.514 1.00 14.98 97 VAL A O 1
ATOM 788 N N . GLY A 1 98 ? 14.856 43.008 17.336 1.00 16.90 98 GLY A N 1
ATOM 789 C CA . GLY A 1 98 ? 13.607 42.626 16.799 1.00 18.14 98 GLY A CA 1
ATOM 790 C C . GLY A 1 98 ? 13.038 43.611 15.829 1.00 19.75 98 GLY A C 1
ATOM 791 O O . GLY A 1 98 ? 12.320 43.237 14.891 1.00 19.92 98 GLY A O 1
ATOM 792 N N . ASP A 1 99 ? 13.355 44.885 16.048 1.00 20.74 99 ASP A N 1
ATOM 793 C CA . ASP A 1 99 ? 12.843 45.970 15.219 1.00 20.21 99 ASP A CA 1
ATOM 794 C C . ASP A 1 99 ? 13.812 47.151 15.227 1.00 21.12 99 ASP A C 1
ATOM 795 O O . ASP A 1 99 ? 13.918 47.876 16.216 1.00 23.05 99 ASP A O 1
ATOM 800 N N . VAL A 1 100 ? 14.514 47.333 14.114 1.00 19.28 100 VAL A N 1
ATOM 801 C CA . VAL A 1 100 ? 15.589 48.293 14.023 1.00 21.09 100 VAL A CA 1
ATOM 802 C C . VAL A 1 100 ? 15.117 49.716 14.330 1.00 23.24 100 VAL A C 1
ATOM 803 O O . VAL A 1 100 ? 15.890 50.547 14.790 1.00 25.00 100 VAL A O 1
ATOM 807 N N . ASP A 1 101 ? 13.822 49.963 14.176 1.00 24.29 101 ASP A N 1
ATOM 808 C CA . ASP A 1 101 ? 13.191 51.268 14.587 1.00 24.31 101 ASP A CA 1
ATOM 809 C C . ASP A 1 101 ? 13.088 51.486 16.102 1.00 23.53 101 ASP A C 1
ATOM 810 O O . ASP A 1 101 ? 13.011 52.650 16.508 1.00 27.86 101 ASP A O 1
ATOM 815 N N . ALA A 1 102 ? 13.014 50.483 16.969 0.50 24.45 102 ALA A N 1
ATOM 816 C CA . ALA A 1 102 ? 13.086 50.700 18.375 0.50 25.18 102 ALA A CA 1
ATOM 817 C C . ALA A 1 102 ? 14.451 50.577 18.998 0.50 25.33 102 ALA A C 1
ATOM 818 O O . ALA A 1 102 ? 14.601 50.608 20.240 0.50 24.91 102 ALA A O 1
ATOM 820 N N . HIS A 1 103 ? 15.473 50.435 18.136 1.00 26.15 103 HIS A N 1
ATOM 821 C CA . HIS A 1 103 ? 16.780 50.177 18.661 1.00 24.59 103 HIS A CA 1
ATOM 822 C C . HIS A 1 103 ? 17.597 51.433 18.704 1.00 21.83 103 HIS A C 1
ATOM 823 O O . HIS A 1 103 ? 17.749 52.086 17.661 1.00 24.32 103 HIS A O 1
ATOM 830 N N . PRO A 1 104 ? 18.229 51.713 19.867 1.00 21.39 104 PRO A N 1
ATOM 831 C CA . PRO A 1 104 ? 18.996 52.967 19.865 1.00 22.00 104 PRO A CA 1
ATOM 832 C C . PRO A 1 104 ? 20.191 52.947 18.906 1.00 19.81 104 PRO A C 1
ATOM 833 O O . PRO A 1 104 ? 20.968 51.965 18.949 1.00 21.22 104 PRO A O 1
ATOM 837 N N . ASP A 1 105 ? 20.318 53.974 18.071 1.00 19.38 105 ASP A N 1
ATOM 838 C CA . ASP A 1 105 ? 21.503 54.198 17.212 1.00 17.34 105 ASP A CA 1
ATOM 839 C C . ASP A 1 105 ? 21.795 53.085 16.155 1.00 16.91 105 ASP A C 1
ATOM 840 O O . ASP A 1 105 ? 22.927 52.896 15.788 1.00 18.45 105 ASP A O 1
ATOM 845 N N . HIS A 1 106 ? 20.784 52.386 15.671 1.00 18.19 106 HIS A N 1
ATOM 846 C CA . HIS A 1 106 ? 20.899 51.504 14.520 1.00 16.90 106 HIS A CA 1
ATOM 847 C C . HIS A 1 106 ? 21.446 52.296 13.329 1.00 18.34 106 HIS A C 1
ATOM 848 O O . HIS A 1 106 ? 21.023 53.447 13.074 1.00 19.74 106 HIS A O 1
ATOM 855 N N . ILE A 1 107 ? 22.377 51.662 12.622 1.00 16.88 107 ILE A N 1
ATOM 856 C CA . ILE A 1 107 ? 22.905 52.249 11.406 1.00 16.28 107 ILE A CA 1
ATOM 857 C C . ILE A 1 107 ? 22.183 51.547 10.227 1.00 16.93 107 ILE A C 1
ATOM 858 O O . ILE A 1 107 ? 22.388 50.341 9.984 1.00 16.23 107 ILE A O 1
ATOM 863 N N . ALA A 1 108 ? 21.442 52.336 9.461 1.00 17.54 108 ALA A N 1
ATOM 864 C CA . ALA A 1 108 ? 20.658 51.840 8.359 1.00 18.35 108 ALA A CA 1
ATOM 865 C C . ALA A 1 108 ? 21.439 51.876 7.015 1.00 19.73 108 ALA A C 1
ATOM 866 O O . ALA A 1 108 ? 21.149 52.698 6.157 1.00 23.03 108 ALA A O 1
ATOM 868 N N . CYS A 1 109 ? 22.356 50.954 6.746 1.00 18.57 109 CYS A N 1
ATOM 869 C CA . CYS A 1 109 ? 23.122 50.948 5.462 1.00 19.19 109 CYS A CA 1
ATOM 870 C C . CYS A 1 109 ? 22.155 50.647 4.339 1.00 19.75 109 CYS A C 1
ATOM 871 O O . CYS A 1 109 ? 22.396 51.059 3.218 1.00 22.35 109 CYS A O 1
ATOM 874 N N . SER A 1 110 ? 21.119 49.868 4.616 1.00 18.55 110 SER A N 1
ATOM 875 C CA . SER A 1 110 ? 19.979 49.775 3.720 1.00 18.95 110 SER A CA 1
ATOM 876 C C . SER A 1 110 ? 18.774 50.251 4.401 1.00 19.38 110 SER A C 1
ATOM 877 O O . SER A 1 110 ? 18.553 49.906 5.571 1.00 21.40 110 SER A O 1
ATOM 880 N N . SER A 1 111 ? 17.926 50.957 3.669 1.00 19.63 111 SER A N 1
ATOM 881 C CA . SER A 1 111 ? 16.626 51.416 4.215 1.00 19.22 111 SER A CA 1
ATOM 882 C C . SER A 1 111 ? 15.664 50.225 4.424 1.00 18.42 111 SER A C 1
ATOM 883 O O . SER A 1 111 ? 14.659 50.351 5.086 1.00 20.27 111 SER A O 1
ATOM 886 N N . LEU A 1 112 ? 15.947 49.067 3.853 1.00 18.71 112 LEU A N 1
ATOM 887 C CA . LEU A 1 112 ? 14.966 47.950 3.776 1.00 18.23 112 LEU A CA 1
ATOM 888 C C . LEU A 1 112 ? 15.046 46.975 4.990 1.00 18.12 112 LEU A C 1
ATOM 889 O O . LEU A 1 112 ? 14.123 46.209 5.208 1.00 18.73 112 LEU A O 1
ATOM 894 N N . SER A 1 113 ? 16.163 46.980 5.738 1.00 17.25 113 SER A N 1
ATOM 895 C CA A SER A 1 113 ? 16.253 46.042 6.849 0.50 17.85 113 SER A CA 1
ATOM 896 C CA B SER A 1 113 ? 16.339 46.110 6.898 0.25 17.20 113 SER A CA 1
ATOM 897 C CA C SER A 1 113 ? 16.339 46.104 6.902 0.25 17.34 113 SER A CA 1
ATOM 898 C C . SER A 1 113 ? 15.378 46.482 8.034 1.00 16.27 113 SER A C 1
ATOM 899 O O . SER A 1 113 ? 15.292 47.663 8.394 1.00 19.73 113 SER A O 1
ATOM 906 N N . ARG A 1 114 ? 14.731 45.496 8.626 1.00 15.42 114 ARG A N 1
ATOM 907 C CA . ARG A 1 114 ? 13.841 45.626 9.770 1.00 15.47 114 ARG A CA 1
ATOM 908 C C . ARG A 1 114 ? 14.263 44.919 11.049 1.00 14.58 114 ARG A C 1
ATOM 909 O O . ARG A 1 114 ? 13.821 45.320 12.143 1.00 16.21 114 ARG A O 1
ATOM 917 N N . SER A 1 115 ? 15.088 43.901 10.964 1.00 13.18 115 SER A N 1
ATOM 918 C CA . SER A 1 115 ? 15.571 43.227 12.150 1.00 12.66 115 SER A CA 1
ATOM 919 C C . SER A 1 115 ? 16.994 42.762 11.911 1.00 11.03 115 SER A C 1
ATOM 920 O O . SER A 1 115 ? 17.425 42.716 10.750 1.00 11.81 115 SER A O 1
ATOM 923 N N . GLU A 1 116 ? 17.761 42.490 12.942 1.00 10.83 116 GLU A N 1
ATOM 924 C CA . GLU A 1 116 ? 19.190 42.245 12.838 1.00 10.54 116 GLU A CA 1
ATOM 925 C C . GLU A 1 116 ? 19.692 41.422 14.014 1.00 10.59 116 GLU A C 1
ATOM 926 O O . GLU A 1 116 ? 19.125 41.470 15.133 1.00 12.19 116 GLU A O 1
ATOM 932 N N . ILE A 1 117 ? 20.796 40.752 13.808 1.00 9.70 117 ILE A N 1
ATOM 933 C CA . ILE A 1 117 ? 21.578 40.130 14.905 1.00 9.84 117 ILE A CA 1
ATOM 934 C C . ILE A 1 117 ? 23.068 40.353 14.614 1.00 8.81 117 ILE A C 1
ATOM 935 O O . ILE A 1 117 ? 23.472 40.261 13.453 1.00 9.45 117 ILE A O 1
ATOM 940 N N . VAL A 1 118 ? 23.818 40.680 15.638 1.00 9.08 118 VAL A N 1
ATOM 941 C CA . VAL A 1 118 ? 25.255 40.810 15.569 1.00 9.01 118 VAL A CA 1
ATOM 942 C C . VAL A 1 118 ? 25.908 39.911 16.592 1.00 9.24 118 VAL A C 1
ATOM 943 O O . VAL A 1 118 ? 25.579 40.022 17.774 1.00 10.82 118 VAL A O 1
ATOM 947 N N . VAL A 1 119 ? 26.852 39.087 16.176 1.00 9.41 119 VAL A N 1
ATOM 948 C CA . VAL A 1 119 ? 27.588 38.194 17.056 1.00 10.39 119 VAL A CA 1
ATOM 949 C C . VAL A 1 119 ? 29.102 38.536 16.958 1.00 9.74 119 VAL A C 1
ATOM 950 O O . VAL A 1 119 ? 29.683 38.422 15.884 1.00 10.18 119 VAL A O 1
ATOM 954 N N . PRO A 1 120 ? 29.721 38.979 18.020 1.00 10.93 120 PRO A N 1
ATOM 955 C CA . PRO A 1 120 ? 31.145 39.273 17.978 1.00 11.42 120 PRO A CA 1
ATOM 956 C C . PRO A 1 120 ? 32.034 38.051 17.974 1.00 12.62 120 PRO A C 1
ATOM 957 O O . PRO A 1 120 ? 31.677 36.988 18.505 1.00 13.43 120 PRO A O 1
ATOM 961 N N . LEU A 1 121 ? 33.219 38.215 17.383 1.00 11.99 121 LEU A N 1
ATOM 962 C CA A LEU A 1 121 ? 34.293 37.230 17.358 0.30 12.10 121 LEU A CA 1
ATOM 963 C CA B LEU A 1 121 ? 34.293 37.242 17.338 0.35 11.98 121 LEU A CA 1
ATOM 964 C CA C LEU A 1 121 ? 34.319 37.235 17.336 0.35 12.03 121 LEU A CA 1
ATOM 965 C C . LEU A 1 121 ? 35.482 37.753 18.127 1.00 12.90 121 LEU A C 1
ATOM 966 O O . LEU A 1 121 ? 35.770 38.936 18.056 1.00 13.35 121 LEU A O 1
ATOM 979 N N . PHE A 1 122 ? 36.164 36.830 18.812 1.00 14.37 122 PH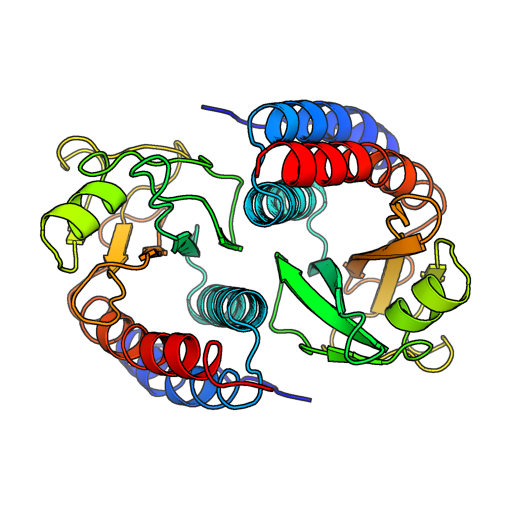E A N 1
ATOM 980 C CA . PHE A 1 122 ? 37.297 37.200 19.694 1.00 15.25 122 PHE A CA 1
ATOM 981 C C . PHE A 1 122 ? 38.557 36.380 19.446 1.00 17.10 122 PHE A C 1
ATOM 982 O O . PHE A 1 122 ? 38.474 35.215 19.037 1.00 19.07 122 PHE A O 1
ATOM 990 N N . SER A 1 123 ? 39.706 36.993 19.701 1.00 17.38 123 SER A N 1
ATOM 991 C CA . SER A 1 123 ? 41.004 36.315 19.791 1.00 19.01 123 SER A CA 1
ATOM 992 C C . SER A 1 123 ? 41.794 36.990 20.870 1.00 20.56 123 SER A C 1
ATOM 993 O O . SER A 1 123 ? 41.854 38.190 20.931 1.00 22.74 123 SER A O 1
ATOM 996 N N . ASP A 1 124 ? 42.469 36.159 21.679 1.00 24.45 124 ASP A N 1
ATOM 997 C CA A ASP A 1 124 ? 43.372 36.652 22.730 0.50 26.83 124 ASP A CA 1
ATOM 998 C CA B ASP A 1 124 ? 43.360 36.631 22.776 0.50 27.07 124 ASP A CA 1
ATOM 999 C C . ASP A 1 124 ? 42.585 37.618 23.610 1.00 26.61 124 ASP A C 1
ATOM 1000 O O . ASP A 1 124 ? 43.109 38.664 24.016 1.00 29.16 124 ASP A O 1
ATOM 1009 N N . GLY A 1 125 ? 41.268 37.449 23.655 1.00 26.32 125 GLY A N 1
ATOM 1010 C CA . GLY A 1 125 ? 40.443 38.180 24.604 1.00 26.23 125 GLY A CA 1
ATOM 1011 C C . GLY A 1 125 ? 39.679 39.310 23.946 1.00 25.03 125 GLY A C 1
ATOM 1012 O O . GLY A 1 125 ? 38.634 39.738 24.436 1.00 29.25 125 GLY A O 1
ATOM 1013 N N . ARG A 1 126 ? 40.208 39.794 22.827 1.00 23.47 126 ARG A N 1
ATOM 1014 C CA . ARG A 1 126 ? 39.747 41.043 22.234 1.00 22.68 126 ARG A CA 1
ATOM 1015 C C . ARG A 1 126 ? 38.855 40.758 21.031 1.00 20.91 126 ARG A C 1
ATOM 1016 O O . ARG A 1 126 ? 38.971 39.710 20.396 1.00 23.27 126 ARG A O 1
ATOM 1024 N N . CYS A 1 127 ? 37.967 41.696 20.720 1.00 17.19 127 CYS A N 1
ATOM 1025 C CA . CYS A 1 127 ? 37.127 41.590 19.533 1.00 15.88 127 CYS A CA 1
ATOM 1026 C C . CYS A 1 127 ? 37.968 41.726 18.267 1.00 14.79 127 CYS A C 1
ATOM 1027 O O . CYS A 1 127 ? 38.740 42.674 18.124 1.00 17.17 127 CYS A O 1
ATOM 1030 N N . ILE A 1 128 ? 37.812 40.774 17.352 1.00 12.37 128 ILE A N 1
ATOM 1031 C CA . ILE A 1 128 ? 38.458 40.845 16.046 1.00 12.58 128 ILE A CA 1
ATOM 1032 C C . ILE A 1 128 ? 37.458 41.204 14.948 1.00 10.77 128 ILE A C 1
ATOM 1033 O O . ILE A 1 128 ? 37.874 41.514 13.828 1.00 11.83 128 ILE A O 1
ATOM 1038 N N . GLY A 1 129 ? 36.169 41.190 15.222 1.00 11.73 129 GLY A N 1
ATOM 1039 C CA . GLY A 1 129 ? 35.153 41.446 14.195 1.00 10.97 129 GLY A CA 1
ATOM 1040 C C . GLY A 1 129 ? 33.793 41.006 14.659 1.00 10.04 129 GLY A C 1
ATOM 1041 O O . GLY A 1 129 ? 33.630 40.567 15.802 1.00 11.03 129 GLY A O 1
ATOM 1042 N N . VAL A 1 130 ? 32.830 41.068 13.757 1.00 9.26 130 VAL A N 1
ATOM 1043 C CA . VAL A 1 130 ? 31.472 40.659 14.028 1.00 9.45 130 VAL A CA 1
ATOM 1044 C C . VAL A 1 130 ? 30.895 39.948 12.813 1.00 8.77 130 VAL A C 1
ATOM 1045 O O . VAL A 1 130 ? 31.252 40.255 11.663 1.00 9.06 130 VAL A O 1
ATOM 1049 N N . LEU A 1 131 ? 29.974 39.033 13.088 1.00 9.06 131 LEU A N 1
ATOM 1050 C CA . LEU A 1 131 ? 28.997 38.494 12.149 1.00 8.19 131 LEU A CA 1
ATOM 1051 C C . LEU A 1 131 ? 27.719 39.305 12.239 1.00 9.23 131 LEU A C 1
ATOM 1052 O O . LEU A 1 131 ? 27.203 39.419 13.344 1.00 10.82 131 LEU A O 1
ATOM 1057 N N . ASP A 1 132 ? 27.281 39.854 11.148 1.00 8.90 132 ASP A N 1
ATOM 1058 C CA . ASP A 1 132 ? 26.050 40.623 11.130 1.00 8.87 132 ASP A CA 1
ATOM 1059 C C . ASP A 1 132 ? 25.083 39.990 10.127 1.00 9.05 132 ASP A C 1
ATOM 1060 O O . ASP A 1 132 ? 25.466 39.664 9.004 1.00 9.65 132 ASP A O 1
ATOM 1065 N N . ALA A 1 133 ? 23.832 39.865 10.530 1.00 8.61 133 ALA A N 1
ATOM 1066 C CA . ALA A 1 133 ? 22.770 39.369 9.666 1.00 8.04 133 ALA A CA 1
ATOM 1067 C C . ALA A 1 133 ? 21.544 40.293 9.797 1.00 9.10 133 ALA A C 1
ATOM 1068 O O . ALA A 1 133 ? 21.235 40.721 10.912 1.00 9.66 133 ALA A O 1
ATOM 1070 N N A ASP A 1 134 ? 20.911 40.538 8.650 0.50 8.69 134 ASP A N 1
ATOM 1071 N N B ASP A 1 134 ? 20.905 40.586 8.674 0.50 9.40 134 ASP A N 1
ATOM 1072 C CA A ASP A 1 134 ? 19.810 41.478 8.588 0.50 8.78 134 ASP A CA 1
ATOM 1073 C CA B ASP A 1 134 ? 19.738 41.459 8.677 0.50 11.10 134 ASP A CA 1
ATOM 1074 C C A ASP A 1 134 ? 18.660 40.864 7.784 0.50 7.40 134 ASP A C 1
ATOM 1075 C C B ASP A 1 134 ? 18.663 40.850 7.840 0.50 13.21 134 ASP A C 1
ATOM 1076 O O A ASP A 1 134 ? 18.879 40.059 6.894 0.50 6.44 134 ASP A O 1
ATOM 1077 O O B ASP A 1 134 ? 18.948 40.072 6.936 0.50 19.44 134 ASP A O 1
ATOM 1086 N N . SER A 1 135 ? 17.447 41.246 8.132 1.00 10.01 135 SER A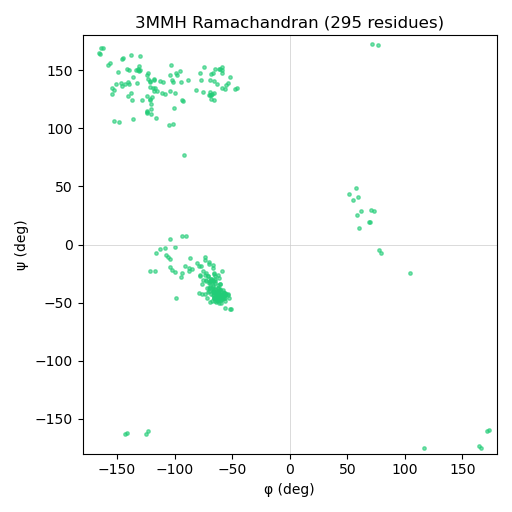 N 1
ATOM 1087 C CA . SER A 1 135 ? 16.227 40.751 7.479 1.00 10.55 135 SER A CA 1
ATOM 1088 C C . SER A 1 135 ? 15.302 41.925 7.166 1.00 11.59 135 SER A C 1
ATOM 1089 O O . SER A 1 135 ? 15.233 42.882 7.924 1.00 12.83 135 SER A O 1
ATOM 1092 N N . GLU A 1 136 ? 14.598 41.800 6.063 1.00 13.40 136 GLU A N 1
ATOM 1093 C CA . GLU A 1 136 ? 13.467 42.687 5.770 1.00 15.22 136 GLU A CA 1
ATOM 1094 C C . GLU A 1 136 ? 12.237 42.407 6.598 1.00 15.74 136 GLU A C 1
ATOM 1095 O O . GLU A 1 136 ? 11.306 43.219 6.556 1.00 20.97 136 GLU A O 1
ATOM 1101 N N . HIS A 1 137 ? 12.181 41.294 7.343 1.00 16.55 137 HIS A N 1
ATOM 1102 C CA . HIS A 1 137 ? 11.019 40.918 8.189 1.00 16.07 137 HIS A CA 1
ATOM 1103 C C . HIS A 1 137 ? 11.309 41.413 9.607 1.00 17.24 137 HIS A C 1
ATOM 1104 O O . HIS A 1 137 ? 12.493 41.463 10.001 1.00 18.92 137 HIS A O 1
ATOM 1111 N N . LEU A 1 138 ? 10.282 41.776 10.374 1.00 17.66 138 LEU A N 1
ATOM 1112 C CA . LEU A 1 138 ? 10.436 42.030 11.806 1.00 18.48 138 LEU A CA 1
ATOM 1113 C C . LEU A 1 138 ? 10.746 40.716 12.522 1.00 19.39 138 LEU A C 1
ATOM 1114 O O . LEU A 1 138 ? 10.236 39.695 12.174 1.00 20.63 138 LEU A O 1
ATOM 1119 N N . ALA A 1 139 ? 11.549 40.793 13.596 1.00 17.12 139 ALA A N 1
ATOM 1120 C CA . ALA A 1 139 ? 11.779 39.662 14.512 1.00 17.97 139 ALA A CA 1
ATOM 1121 C C . ALA A 1 139 ? 12.171 38.418 13.762 1.00 17.34 139 ALA A C 1
ATOM 1122 O O . ALA A 1 139 ? 11.816 37.307 14.201 1.00 20.89 139 ALA A O 1
ATOM 1124 N N . GLN A 1 140 ? 13.057 38.529 12.770 1.00 15.01 140 GLN A N 1
ATOM 1125 C CA . GLN A 1 140 ? 13.533 37.336 12.097 1.00 14.09 140 GLN A CA 1
ATOM 1126 C C . GLN A 1 140 ? 14.539 36.579 12.962 1.00 13.10 140 GLN A C 1
ATOM 1127 O O . GLN A 1 140 ? 14.758 35.386 12.732 1.00 13.30 140 GLN A O 1
ATOM 1133 N N . PHE A 1 141 ? 15.180 37.257 13.889 1.00 11.95 141 PHE A N 1
ATOM 1134 C CA . PHE A 1 141 ? 16.252 36.691 14.673 1.00 11.05 141 PHE A CA 1
ATOM 1135 C C . PHE A 1 141 ? 15.854 36.603 16.146 1.00 11.87 141 PHE A C 1
ATOM 1136 O O . PHE A 1 141 ? 15.283 37.543 16.705 1.00 13.46 141 PHE A O 1
ATOM 1144 N N . ASP A 1 142 ? 16.092 35.439 16.733 1.00 11.70 142 ASP A N 1
ATOM 1145 C CA . ASP A 1 142 ? 15.701 35.189 18.080 1.00 12.12 142 ASP A CA 1
ATOM 1146 C C . ASP A 1 142 ? 16.771 34.357 18.808 1.00 12.08 142 ASP A C 1
ATOM 1147 O O . ASP A 1 142 ? 17.935 34.310 18.392 1.00 12.48 142 ASP A O 1
ATOM 1152 N N . GLU A 1 143 ? 16.375 33.741 19.930 1.00 12.83 143 GLU A N 1
ATOM 1153 C CA . GLU A 1 143 ? 17.328 33.018 20.737 1.00 14.23 143 GLU A CA 1
ATOM 1154 C C . GLU A 1 143 ? 17.990 31.833 19.996 1.00 12.13 143 GLU A C 1
ATOM 1155 O O . GLU A 1 143 ? 19.111 31.458 20.304 1.00 12.71 143 GLU A O 1
ATOM 1161 N N . THR A 1 144 ? 17.275 31.256 19.059 1.00 12.38 144 THR A N 1
ATOM 1162 C CA . THR A 1 144 ? 17.852 30.168 18.257 1.00 11.92 144 THR A CA 1
ATOM 1163 C C . THR A 1 144 ? 19.023 30.692 17.445 1.00 11.69 144 THR A C 1
ATOM 1164 O O . THR A 1 144 ? 20.092 30.094 17.384 1.00 11.49 144 THR A O 1
ATOM 1168 N N . ASP A 1 145 ? 18.812 31.848 16.800 1.00 10.81 145 ASP A N 1
ATOM 1169 C CA . ASP A 1 145 ? 19.918 32.447 16.030 1.00 10.03 145 ASP A CA 1
ATOM 1170 C C . ASP A 1 145 ? 21.097 32.836 16.949 1.00 10.10 145 ASP A C 1
ATOM 1171 O O . ASP A 1 145 ? 22.228 32.636 16.648 1.00 10.43 145 ASP A O 1
ATOM 1176 N N . ALA A 1 146 ? 20.770 33.417 18.123 1.00 10.65 146 ALA A N 1
ATOM 1177 C CA . ALA A 1 146 ? 21.847 33.808 19.030 1.00 11.46 146 ALA A CA 1
ATOM 1178 C C . ALA A 1 146 ? 22.644 32.583 19.412 1.00 11.13 146 ALA A C 1
ATOM 1179 O O . ALA A 1 146 ? 23.875 32.608 19.458 1.00 11.63 146 ALA A O 1
ATOM 1181 N N . LEU A 1 147 ? 21.999 31.480 19.781 1.00 11.45 147 LEU A N 1
ATOM 1182 C CA A LEU A 1 147 ? 22.701 30.279 20.202 0.70 11.41 147 LEU A CA 1
ATOM 1183 C CA B LEU A 1 147 ? 22.717 30.302 20.205 0.30 11.68 147 LEU A CA 1
ATOM 1184 C C . LEU A 1 147 ? 23.605 29.740 19.076 1.00 10.20 147 LEU A C 1
ATOM 1185 O O . LEU A 1 147 ? 24.800 29.521 19.263 1.00 10.93 147 LEU A O 1
ATOM 1194 N N . TYR A 1 148 ? 23.022 29.490 17.926 1.00 10.97 148 TYR A N 1
ATOM 1195 C CA . TYR A 1 148 ? 23.749 28.838 16.855 1.00 10.12 148 TYR A CA 1
ATOM 1196 C C . TYR A 1 148 ? 24.715 29.713 16.125 1.00 10.14 148 TYR A C 1
ATOM 1197 O O . TYR A 1 148 ? 25.825 29.262 15.812 1.00 10.61 148 TYR A O 1
ATOM 1206 N N . LEU A 1 149 ? 24.425 30.998 15.947 1.00 9.66 149 LEU A N 1
ATOM 1207 C CA . LEU A 1 149 ? 25.462 31.887 15.390 1.00 9.98 149 LEU A CA 1
ATOM 1208 C C . LEU A 1 149 ? 26.544 32.118 16.404 1.00 9.07 149 LEU A C 1
ATOM 1209 O O . LEU A 1 149 ? 27.707 32.323 16.018 1.00 10.07 149 LEU A O 1
ATOM 1214 N N . GLY A 1 150 ? 26.262 32.039 17.711 1.00 10.58 150 GLY A N 1
ATOM 1215 C CA . GLY A 1 150 ? 27.342 32.045 18.687 1.00 11.31 150 GLY A CA 1
ATOM 1216 C C . GLY A 1 150 ? 28.238 30.847 18.586 1.00 10.96 150 GLY A C 1
ATOM 1217 O O . GLY A 1 150 ? 29.473 30.992 18.700 1.00 12.88 150 GLY A O 1
ATOM 1218 N N . GLU A 1 151 ? 27.679 29.683 18.318 1.00 11.62 151 GLU A N 1
ATOM 1219 C CA . GLU A 1 151 ? 28.532 28.506 18.103 1.00 12.44 151 GLU A CA 1
ATOM 1220 C C . GLU A 1 151 ? 29.309 28.627 16.803 1.00 11.17 151 GLU A C 1
ATOM 1221 O O . GLU A 1 151 ? 30.471 28.224 16.758 1.00 11.89 151 GLU A O 1
ATOM 1227 N N . LEU A 1 152 ? 28.737 29.192 15.756 1.00 10.44 152 LEU A N 1
ATOM 1228 C CA . LEU A 1 152 ? 29.438 29.444 14.532 1.00 10.46 152 LEU A CA 1
ATOM 1229 C C . LEU A 1 152 ? 30.634 30.401 14.785 1.00 10.10 152 LEU A C 1
ATOM 1230 O O . LEU A 1 152 ? 31.722 30.208 14.220 1.00 10.34 152 LEU A O 1
ATOM 1235 N N . ALA A 1 153 ? 30.411 31.430 15.577 1.00 9.80 153 ALA A N 1
ATOM 1236 C CA . ALA A 1 153 ? 31.476 32.359 15.929 1.00 11.26 153 ALA A CA 1
ATOM 1237 C C . ALA A 1 153 ? 32.682 31.648 16.503 1.00 10.89 153 ALA A C 1
ATOM 1238 O O . ALA A 1 153 ? 33.813 31.908 16.155 1.00 12.49 153 ALA A O 1
ATOM 1240 N N . LYS A 1 154 ? 32.424 30.656 17.384 1.00 11.99 154 LYS A N 1
ATOM 1241 C CA A LYS A 1 154 ? 33.559 29.911 17.939 0.55 12.80 154 LYS A CA 1
ATOM 1242 C CA B LYS A 1 154 ? 33.542 29.888 17.955 0.15 13.19 154 LYS A CA 1
ATOM 1243 C CA C LYS A 1 154 ? 33.428 29.751 17.972 0.30 14.19 154 LYS A CA 1
ATOM 1244 C C . LYS A 1 154 ? 34.269 29.013 16.912 1.00 13.11 154 LYS A C 1
ATOM 1245 O O . LYS A 1 154 ? 35.505 28.917 16.940 1.00 13.31 154 LYS A O 1
ATOM 1261 N N . ILE A 1 155 ? 33.528 28.421 16.003 1.00 12.61 155 ILE A N 1
ATOM 1262 C CA . ILE A 1 155 ? 34.126 27.704 14.890 1.00 12.81 155 ILE A CA 1
ATOM 1263 C C . ILE A 1 155 ? 35.039 28.603 14.082 1.00 11.73 155 ILE A C 1
ATOM 1264 O O . ILE A 1 155 ? 36.174 28.271 13.750 1.00 12.80 155 ILE A O 1
ATOM 1269 N N . LEU A 1 156 ? 34.580 29.839 13.801 1.00 10.41 156 LEU A N 1
ATOM 1270 C CA . LEU A 1 156 ? 35.328 30.784 13.008 1.00 9.90 156 LEU A CA 1
ATOM 1271 C C . LEU A 1 156 ? 36.557 31.286 13.760 1.00 11.34 156 LEU A C 1
ATOM 1272 O O . LEU A 1 156 ? 37.635 31.429 13.162 1.00 12.36 156 LEU A O 1
ATOM 1277 N N . GLU A 1 157 ? 36.432 31.541 15.052 1.00 11.45 157 GLU A N 1
ATOM 1278 C CA . GLU A 1 157 ? 37.558 31.951 15.839 1.00 12.59 157 GLU A CA 1
ATOM 1279 C C . GLU A 1 157 ? 38.724 30.985 15.702 1.00 11.81 157 GLU A C 1
ATOM 1280 O O . GLU A 1 157 ? 39.911 31.366 15.638 1.00 13.07 157 GLU A O 1
ATOM 1286 N N . LYS A 1 158 ? 38.420 29.694 15.741 1.00 12.10 158 LYS A N 1
ATOM 1287 C CA . LYS A 1 158 ? 39.471 28.671 15.587 1.00 12.71 158 LYS A CA 1
ATOM 1288 C C . LYS A 1 158 ? 40.134 28.767 14.227 1.00 11.86 158 LYS A C 1
ATOM 1289 O O . LYS A 1 158 ? 41.335 28.548 14.103 1.00 13.68 158 LYS A O 1
ATOM 1295 N N . ARG A 1 159 ? 39.367 29.072 13.190 1.00 11.32 159 ARG A N 1
ATOM 1296 C CA . ARG A 1 159 ? 39.966 29.274 11.855 1.00 11.49 159 ARG A CA 1
ATOM 1297 C C . ARG A 1 159 ? 40.806 30.522 11.781 1.00 11.05 159 ARG A C 1
ATOM 1298 O O . ARG A 1 159 ? 41.812 30.545 11.059 1.00 11.71 159 ARG A O 1
ATOM 1306 N N . PHE A 1 160 ? 40.444 31.574 12.510 1.00 11.09 160 PHE A N 1
ATOM 1307 C CA . PHE A 1 160 ? 41.264 32.797 12.563 1.00 11.89 160 PHE A CA 1
ATOM 1308 C C . PHE A 1 160 ? 42.618 32.441 13.135 1.00 12.27 160 PHE A C 1
ATOM 1309 O O . PHE A 1 160 ? 43.687 32.787 12.641 1.00 13.44 160 PHE A O 1
ATOM 1317 N N . GLU A 1 161 ? 42.626 31.748 14.276 1.00 13.61 161 GLU A N 1
ATOM 1318 C CA . GLU A 1 161 ? 43.883 31.342 14.842 1.00 15.02 161 GLU A CA 1
ATOM 1319 C C . GLU A 1 161 ? 44.696 30.428 13.914 1.00 15.42 161 GLU A C 1
ATOM 1320 O O . GLU A 1 161 ? 45.911 30.555 13.796 1.00 15.90 161 GLU A O 1
ATOM 1326 N N . ALA A 1 162 ? 44.030 29.529 13.219 1.00 15.25 162 ALA A N 1
ATOM 1327 C CA . ALA A 1 162 ? 44.738 28.649 12.258 1.00 14.37 162 ALA A CA 1
ATOM 1328 C C . ALA A 1 162 ? 45.322 29.433 11.137 1.00 13.70 162 ALA A C 1
ATOM 1329 O O . ALA A 1 162 ? 46.429 29.147 10.700 1.00 15.03 162 ALA A O 1
ATOM 1331 N N . SER A 1 163 ? 44.705 30.578 10.757 1.00 13.31 163 SER A N 1
ATOM 1332 C CA . SER A 1 163 ? 45.206 31.410 9.657 1.00 13.46 163 SER A CA 1
ATOM 1333 C C . SER A 1 163 ? 46.557 32.001 10.079 1.00 13.58 163 SER A C 1
ATOM 1334 O O . SER A 1 163 ? 47.414 32.206 9.220 1.00 15.29 163 SER A O 1
ATOM 1337 N N . ARG A 1 164 ? 46.753 32.261 11.338 1.00 13.53 164 ARG A N 1
ATOM 1338 C CA A ARG A 1 164 ? 47.990 32.853 11.846 0.60 14.48 164 ARG A CA 1
ATOM 1339 C CA B ARG A 1 164 ? 47.984 32.872 11.849 0.40 14.49 164 ARG A CA 1
ATOM 1340 C C . ARG A 1 164 ? 49.105 31.883 11.939 1.00 13.36 164 ARG A C 1
ATOM 1341 O O . ARG A 1 164 ? 50.294 32.253 11.888 1.00 14.73 164 ARG A O 1
ATOM 1356 N N . GLN A 1 165 ? 48.792 30.583 12.067 1.00 12.57 165 GLN A N 1
ATOM 1357 C CA . GLN A 1 165 ? 49.769 29.533 12.201 1.00 11.82 165 GLN A CA 1
ATOM 1358 C C . GLN A 1 165 ? 50.025 28.807 10.903 1.00 11.91 165 GLN A C 1
ATOM 1359 O O . GLN A 1 165 ? 50.891 27.908 10.841 1.00 13.14 165 GLN A O 1
ATOM 1365 N N . ALA A 1 166 ? 49.320 29.159 9.834 1.00 12.55 166 ALA A N 1
ATOM 1366 C CA . ALA A 1 166 ? 49.459 28.473 8.563 1.00 12.84 166 ALA A CA 1
ATOM 1367 C C . ALA A 1 166 ? 50.720 28.892 7.835 1.00 13.38 166 ALA A C 1
ATOM 1368 O O . ALA A 1 166 ? 51.063 30.052 7.877 1.00 14.04 166 ALA A O 1
ATOM 1370 N N . VAL A 1 167 ? 51.341 27.920 7.203 1.00 13.54 167 VAL A N 1
ATOM 1371 C CA . VAL A 1 167 ? 52.516 28.134 6.363 1.00 15.20 167 VAL A CA 1
ATOM 1372 C C . VAL A 1 167 ? 52.457 27.177 5.156 1.00 18.32 167 VAL A C 1
ATOM 1373 O O . VAL A 1 167 ? 53.286 27.366 4.208 1.00 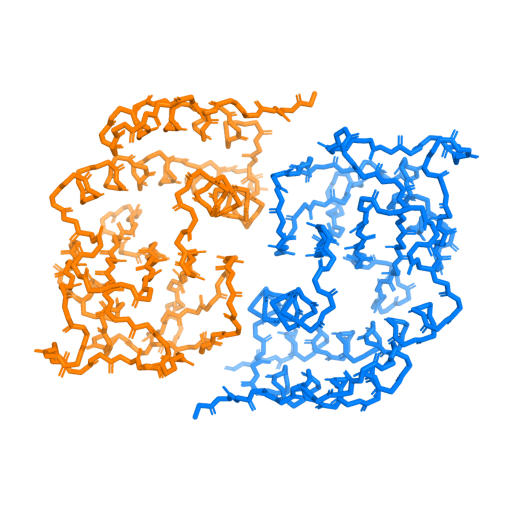21.02 167 VAL A O 1
ATOM 1378 N N . MET B 1 1 ? 24.999 57.960 3.100 0.50 23.74 1 MET B N 1
ATOM 1379 C CA . MET B 1 1 ? 25.151 56.517 2.772 0.50 25.20 1 MET B CA 1
ATOM 1380 C C . MET B 1 1 ? 24.942 56.387 1.281 0.50 23.98 1 MET B C 1
ATOM 1381 O O . MET B 1 1 ? 24.118 57.033 0.690 0.50 22.02 1 MET B O 1
ATOM 1386 N N . HIS B 1 2 ? 25.692 55.498 0.678 0.50 21.06 2 HIS B N 1
ATOM 1387 C CA . HIS B 1 2 ? 25.539 55.255 -0.730 0.50 20.99 2 HIS B CA 1
ATOM 1388 C C . HIS B 1 2 ? 24.329 54.380 -1.023 0.50 20.58 2 HIS B C 1
ATOM 1389 O O . HIS B 1 2 ? 23.934 53.557 -0.213 0.50 20.26 2 HIS B O 1
ATOM 1396 N N . ALA B 1 3 ? 23.718 54.636 -2.169 0.50 22.39 3 ALA B N 1
ATOM 1397 C CA . ALA B 1 3 ? 22.543 53.898 -2.658 0.50 22.58 3 ALA B CA 1
ATOM 1398 C C . ALA B 1 3 ? 22.621 53.899 -4.172 0.50 24.40 3 ALA B C 1
ATOM 1399 O O . ALA B 1 3 ? 23.174 54.800 -4.770 0.50 27.66 3 ALA B O 1
ATOM 1401 N N . LEU B 1 4 ? 22.106 52.835 -4.767 0.50 25.06 4 LEU B N 1
ATOM 1402 C CA . LEU B 1 4 ? 22.346 52.556 -6.169 0.50 25.63 4 LEU B CA 1
ATOM 1403 C C . LEU B 1 4 ? 21.004 52.539 -6.868 0.50 25.85 4 LEU B C 1
ATOM 1404 O O . LEU B 1 4 ? 20.088 51.826 -6.457 0.50 28.36 4 LEU B O 1
ATOM 1409 N N . HIS B 1 5 ? 20.886 53.328 -7.931 0.50 24.96 5 HIS B N 1
ATOM 1410 C CA . 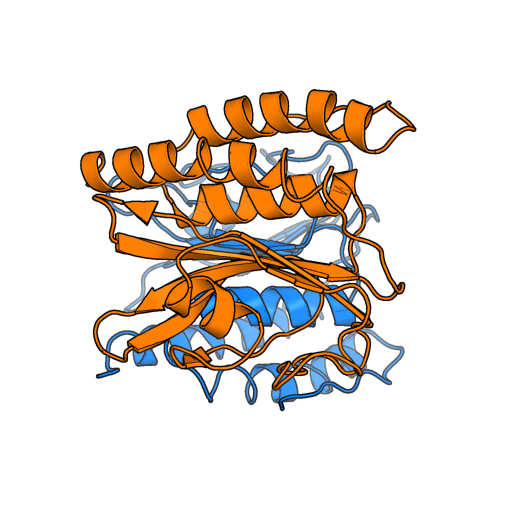HIS B 1 5 ? 19.834 53.129 -8.920 0.50 25.16 5 HIS B CA 1
ATOM 1411 C C . HIS B 1 5 ? 20.269 52.498 -10.239 0.10 25.85 5 HIS B C 1
ATOM 1412 O O . HIS B 1 5 ? 21.255 52.918 -10.844 0.10 28.25 5 HIS B O 1
ATOM 1419 N N . PHE B 1 6 ? 19.526 51.488 -10.679 0.10 27.83 6 PHE B N 1
ATOM 1420 C CA . PHE B 1 6 ? 19.693 50.941 -12.021 0.10 28.83 6 PHE B CA 1
ATOM 1421 C C . PHE B 1 6 ? 18.420 50.640 -12.803 0.10 28.70 6 PHE B C 1
ATOM 1422 O O . PHE B 1 6 ? 17.700 49.690 -12.494 0.10 26.84 6 PHE B O 1
ATOM 1430 N N . SER B 1 7 ? 18.147 51.455 -13.817 0.00 28.03 7 SER B N 1
ATOM 1431 C CA . SER B 1 7 ? 16.812 51.535 -14.397 0.00 27.82 7 SER B CA 1
ATOM 1432 C C . SER B 1 7 ? 16.769 50.884 -15.775 0.00 28.00 7 SER B C 1
ATOM 1433 O O . SER B 1 7 ? 15.698 50.708 -16.357 0.00 26.94 7 SER B O 1
ATOM 1436 N N . ALA B 1 8 ? 17.940 50.527 -16.292 1.00 28.79 8 ALA B N 1
ATOM 1437 C CA . ALA B 1 8 ? 18.154 50.463 -17.733 1.00 28.08 8 ALA B CA 1
ATOM 1438 C C . ALA B 1 8 ? 17.872 48.996 -18.041 1.00 29.08 8 ALA B C 1
ATOM 1439 O O . ALA B 1 8 ? 18.261 48.107 -17.283 1.00 31.02 8 ALA B O 1
ATOM 1441 N N . SER B 1 9 ? 17.194 48.750 -19.157 0.50 27.00 9 SER B N 1
ATOM 1442 C CA . SER B 1 9 ? 16.696 47.417 -19.473 0.50 27.61 9 SER B CA 1
ATOM 1443 C C . SER B 1 9 ? 17.692 46.666 -20.351 0.50 28.33 9 SER B C 1
ATOM 1444 O O . SER B 1 9 ? 17.769 45.438 -20.309 0.50 31.00 9 SER B O 1
ATOM 1447 N N . ASP B 1 10 ? 18.469 47.458 -21.131 1.00 28.60 10 ASP B N 1
ATOM 1448 C CA . ASP B 1 10 ? 19.419 46.851 -22.086 1.00 25.19 10 ASP B CA 1
ATOM 1449 C C . ASP B 1 10 ? 20.767 46.630 -21.323 1.00 22.97 10 ASP B C 1
ATOM 1450 O O . ASP B 1 10 ? 21.150 47.453 -20.531 1.00 23.03 10 ASP B O 1
ATOM 1455 N N . LYS B 1 11 ? 21.419 45.496 -21.615 1.00 21.81 11 LYS B N 1
ATOM 1456 C CA . LYS B 1 11 ? 22.644 45.147 -20.936 1.00 19.81 11 LYS B CA 1
ATOM 1457 C C . LYS B 1 11 ? 23.690 46.263 -20.948 1.00 17.67 11 LYS B C 1
ATOM 1458 O O . LYS B 1 11 ? 24.271 46.637 -19.946 1.00 18.27 11 LYS B O 1
ATOM 1464 N N . ALA B 1 12 ? 24.006 46.705 -22.159 1.00 18.41 12 ALA B N 1
ATOM 1465 C CA . ALA B 1 12 ? 25.000 47.742 -22.286 1.00 17.84 12 ALA B CA 1
ATOM 1466 C C . ALA B 1 12 ? 24.626 48.987 -21.562 1.00 19.40 12 ALA B C 1
ATOM 1467 O O . ALA B 1 12 ? 25.450 49.622 -20.876 1.00 18.58 12 ALA B O 1
ATOM 1469 N N . ALA B 1 13 ? 23.370 49.395 -21.718 1.00 19.76 13 ALA B N 1
ATOM 1470 C CA . ALA B 1 13 ? 22.939 50.611 -20.958 1.00 21.11 13 ALA B CA 1
ATOM 1471 C C . ALA B 1 13 ? 23.041 50.444 -19.405 1.00 20.09 13 ALA B C 1
ATOM 1472 O O . ALA B 1 13 ? 23.356 51.422 -18.699 1.00 21.46 13 ALA B O 1
ATOM 1474 N N . LEU B 1 14 ? 22.795 49.239 -18.922 1.00 18.74 14 LEU B N 1
ATOM 1475 C CA . LEU B 1 14 ? 22.873 48.966 -17.494 1.00 17.26 14 LEU B CA 1
ATOM 1476 C C . LEU B 1 14 ? 24.339 49.099 -17.039 1.00 16.81 14 LEU B C 1
ATOM 1477 O O . LEU B 1 14 ? 24.601 49.682 -15.984 1.00 16.96 14 LEU B O 1
ATOM 1482 N N . TYR B 1 15 ? 25.295 48.570 -17.803 1.00 15.99 15 TYR B N 1
ATOM 1483 C CA . TYR B 1 15 ? 26.694 48.787 -17.484 1.00 14.88 15 TYR B CA 1
ATOM 1484 C C . TYR B 1 15 ? 27.002 50.257 -17.406 1.00 16.96 15 TYR B C 1
ATOM 1485 O O . TYR B 1 15 ? 27.783 50.693 -16.532 1.00 16.83 15 TYR B O 1
ATOM 1494 N N . ARG B 1 16 ? 26.517 51.005 -18.384 1.00 17.43 16 ARG B N 1
ATOM 1495 C CA . ARG B 1 16 ? 26.871 52.440 -18.350 1.00 18.44 16 ARG B CA 1
ATOM 1496 C C . ARG B 1 16 ? 26.282 53.178 -17.159 1.00 19.49 16 ARG B C 1
ATOM 1497 O O . ARG B 1 16 ? 26.855 54.138 -16.687 1.00 19.94 16 ARG B O 1
ATOM 1505 N N . GLU B 1 17 ? 25.169 52.635 -16.654 1.00 20.64 17 GLU B N 1
ATOM 1506 C CA . GLU B 1 17 ? 24.561 53.147 -15.419 1.00 22.72 17 GLU B CA 1
ATOM 1507 C C . GLU B 1 17 ? 25.313 52.703 -14.165 1.00 22.23 17 GLU B C 1
ATOM 1508 O O . GLU B 1 17 ? 25.502 53.502 -13.236 1.00 26.33 17 GLU B O 1
ATOM 1514 N N . VAL B 1 18 ? 25.723 51.416 -14.149 1.00 20.23 18 VAL B N 1
ATOM 1515 C CA . VAL B 1 18 ? 26.331 50.765 -12.972 1.00 21.41 18 VAL B CA 1
ATOM 1516 C C . VAL B 1 18 ? 27.788 51.116 -12.769 1.00 19.36 18 VAL B C 1
ATOM 1517 O O . VAL B 1 18 ? 28.201 51.332 -11.645 1.00 20.01 18 VAL B O 1
ATOM 1521 N N . LEU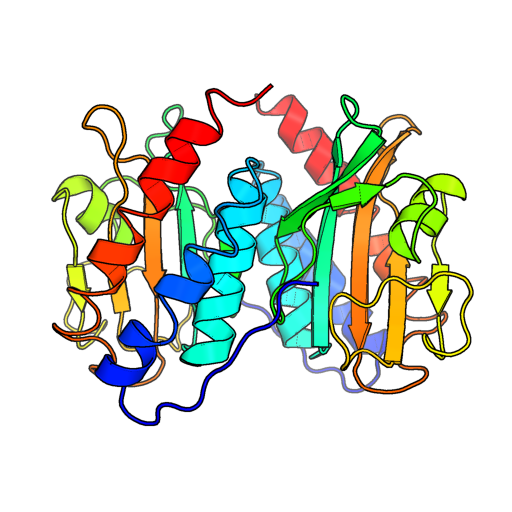 B 1 19 ? 28.598 51.178 -13.824 1.00 17.15 19 LEU B N 1
ATOM 1522 C CA . LEU B 1 19 ? 30.002 51.392 -13.612 1.00 16.92 19 LEU B CA 1
ATOM 1523 C C . LEU B 1 19 ? 30.354 52.682 -12.885 1.00 16.40 19 LEU B C 1
ATOM 1524 O O . LEU B 1 19 ? 31.181 52.655 -11.953 1.00 15.40 19 LEU B O 1
ATOM 1529 N N . PRO B 1 20 ? 29.704 53.826 -13.239 1.00 17.13 20 PRO B N 1
ATOM 1530 C CA . PRO B 1 20 ? 30.023 55.006 -12.503 1.00 17.14 20 PRO B CA 1
ATOM 1531 C C . PRO B 1 20 ? 29.616 54.938 -11.021 1.00 17.03 20 PRO B C 1
ATOM 1532 O O . PRO B 1 20 ? 30.271 55.536 -10.158 1.00 17.55 20 PRO B O 1
ATOM 1536 N N . GLN B 1 21 ? 28.539 54.215 -10.729 1.00 16.12 21 GLN B N 1
ATOM 1537 C CA . GLN B 1 21 ? 28.132 54.044 -9.324 1.00 15.98 21 GLN B CA 1
ATOM 1538 C C . GLN B 1 21 ? 29.189 53.243 -8.545 1.00 14.94 21 GLN B C 1
ATOM 1539 O O . GLN B 1 21 ? 29.540 53.571 -7.401 1.00 16.04 21 GLN B O 1
ATOM 1545 N N . ILE B 1 22 ? 29.641 52.140 -9.150 1.00 14.55 22 ILE B N 1
ATOM 1546 C CA . ILE B 1 22 ? 30.741 51.370 -8.541 1.00 13.90 22 ILE B CA 1
ATOM 1547 C C . ILE B 1 22 ? 31.941 52.285 -8.331 1.00 14.72 22 ILE B C 1
ATOM 1548 O O . ILE B 1 22 ? 32.524 52.236 -7.273 1.00 15.55 22 ILE B O 1
ATOM 1553 N N . GLU B 1 23 ? 32.343 53.046 -9.353 1.00 15.06 23 GLU B N 1
ATOM 1554 C CA . GLU B 1 23 ? 33.482 53.902 -9.233 1.00 15.45 23 GLU B CA 1
ATOM 1555 C C . GLU B 1 23 ? 33.316 54.793 -7.997 1.00 15.49 23 GLU B C 1
ATOM 1556 O O . GLU B 1 23 ? 34.309 55.024 -7.261 1.00 15.93 23 GLU B O 1
ATOM 1562 N N . SER B 1 24 ? 32.134 55.370 -7.831 1.00 15.01 24 SER B N 1
ATOM 1563 C CA . SER B 1 24 ? 31.905 56.269 -6.720 1.00 16.62 24 SER B CA 1
ATOM 1564 C C . SER B 1 24 ? 31.962 55.536 -5.326 1.00 16.59 24 SER B C 1
ATOM 1565 O O . SER B 1 24 ? 32.546 56.016 -4.367 1.00 18.44 24 SER B O 1
ATOM 1568 N N . VAL B 1 25 ? 31.397 54.340 -5.298 1.00 15.82 25 VAL B N 1
ATOM 1569 C CA . VAL B 1 25 ? 31.330 53.594 -4.085 1.00 17.89 25 VAL B CA 1
ATOM 1570 C C . VAL B 1 25 ? 32.717 53.169 -3.589 1.00 17.63 25 VAL B C 1
ATOM 1571 O O . VAL B 1 25 ? 33.006 53.178 -2.419 1.00 21.61 25 VAL B O 1
ATOM 1575 N N . VAL B 1 26 ? 33.605 52.803 -4.500 1.00 15.00 26 VAL B N 1
ATOM 1576 C CA . VAL B 1 26 ? 34.922 52.356 -4.165 1.00 15.34 26 VAL B CA 1
ATOM 1577 C C . VAL B 1 26 ? 35.920 53.470 -4.020 1.00 17.36 26 VAL B C 1
ATOM 1578 O O . VAL B 1 26 ? 37.012 53.293 -3.521 1.00 17.27 26 VAL B O 1
ATOM 1582 N N . ALA B 1 27 ? 35.564 54.689 -4.428 1.00 18.12 27 ALA B N 1
ATOM 1583 C CA . ALA B 1 27 ? 36.474 55.831 -4.373 1.00 18.66 27 ALA B CA 1
ATOM 1584 C C . ALA B 1 27 ? 36.634 56.247 -2.867 1.00 19.07 27 ALA B C 1
ATOM 1585 O O . ALA B 1 27 ? 37.624 56.737 -2.452 1.00 26.60 27 ALA B O 1
ATOM 1587 N N . ASP B 1 28 ? 35.605 55.885 -2.084 1.00 24.16 28 ASP B N 1
ATOM 1588 C CA . ASP B 1 28 ? 35.338 56.337 -0.709 1.00 24.32 28 ASP B CA 1
ATOM 1589 C C . ASP B 1 28 ? 36.010 55.396 0.388 1.00 24.10 28 ASP B C 1
ATOM 1590 O O . ASP B 1 28 ? 35.777 55.604 1.620 1.00 27.00 28 ASP B O 1
ATOM 1595 N N . GLU B 1 29 ? 36.826 54.434 -0.027 1.00 18.27 29 GLU B N 1
ATOM 1596 C CA . GLU B 1 29 ? 37.391 53.405 0.841 1.00 17.53 29 GLU B CA 1
ATOM 1597 C C . GLU B 1 29 ? 38.727 52.951 0.298 1.00 14.33 29 GLU B C 1
ATOM 1598 O O . GLU B 1 29 ? 38.858 52.814 -0.906 1.00 16.29 29 GLU B O 1
ATOM 1604 N N . THR B 1 30 ? 39.697 52.765 1.157 1.00 16.20 30 THR B N 1
ATOM 1605 C CA . THR B 1 30 ? 41.000 52.217 0.792 1.00 15.96 30 THR B CA 1
ATOM 1606 C C . THR B 1 30 ? 41.114 50.721 0.965 1.00 14.55 30 THR B C 1
ATOM 1607 O O . THR B 1 30 ? 41.993 50.117 0.328 1.00 15.62 30 THR B O 1
ATOM 1611 N N . ASP B 1 31 ? 40.324 50.101 1.825 1.00 13.66 31 ASP B N 1
ATOM 1612 C CA . ASP B 1 31 ? 40.475 48.696 2.091 1.00 12.53 31 ASP B CA 1
ATOM 1613 C C . ASP B 1 31 ? 40.064 47.882 0.832 1.00 12.58 31 ASP B C 1
ATOM 1614 O O . ASP B 1 31 ? 38.926 47.969 0.357 1.00 12.16 31 ASP B O 1
ATOM 1619 N N . TRP B 1 32 ? 40.987 47.029 0.382 1.00 12.36 32 TRP B N 1
ATOM 1620 C CA . TRP B 1 32 ? 40.796 46.271 -0.868 1.00 11.92 32 TRP B CA 1
ATOM 1621 C C . TRP B 1 32 ? 39.668 45.253 -0.742 1.00 10.82 32 TRP B C 1
ATOM 1622 O O . TRP B 1 32 ? 38.797 45.209 -1.609 1.00 11.05 32 TRP B O 1
ATOM 1633 N N . VAL B 1 33 ? 39.674 44.460 0.331 1.00 10.71 33 VAL B N 1
ATOM 1634 C CA . VAL B 1 33 ? 38.595 43.491 0.535 1.00 10.65 33 VAL B CA 1
ATOM 1635 C C . VAL B 1 33 ? 37.210 44.157 0.613 1.00 9.76 33 VAL B C 1
ATOM 1636 O O . VAL B 1 33 ? 36.258 43.675 -0.001 1.00 9.91 33 VAL B O 1
ATOM 1640 N N . ALA B 1 34 ? 37.085 45.273 1.342 1.00 10.02 34 ALA B N 1
ATOM 1641 C CA . ALA B 1 34 ? 35.816 45.970 1.410 1.00 9.71 34 ALA B CA 1
ATOM 1642 C C . ALA B 1 34 ? 35.343 46.381 0.024 1.00 10.19 34 ALA B C 1
ATOM 1643 O O . ALA B 1 34 ? 34.155 46.263 -0.316 1.00 10.72 34 ALA B O 1
ATOM 1645 N N . ASN B 1 35 ? 36.234 46.936 -0.788 1.00 10.02 35 ASN B N 1
ATOM 1646 C CA . ASN B 1 35 ? 35.889 47.400 -2.093 1.00 10.79 35 ASN B CA 1
ATOM 1647 C C . ASN B 1 35 ? 35.506 46.267 -3.013 1.00 10.22 35 ASN B C 1
ATOM 1648 O O . ASN B 1 35 ? 34.541 46.386 -3.783 1.00 10.56 35 ASN B O 1
ATOM 1653 N N . LEU B 1 36 ? 36.221 45.116 -2.952 1.00 9.94 36 LEU B N 1
ATOM 1654 C CA . LEU B 1 36 ? 35.840 43.965 -3.715 1.00 9.40 36 LEU B CA 1
ATOM 1655 C C . LEU B 1 36 ? 34.440 43.444 -3.301 1.00 8.25 36 LEU B C 1
ATOM 1656 O O . LEU B 1 36 ? 33.628 43.064 -4.112 1.00 9.45 36 LEU B O 1
ATOM 1661 N N . ALA B 1 37 ? 34.186 43.431 -1.984 1.00 9.10 37 ALA B N 1
ATOM 1662 C CA . ALA B 1 37 ? 32.929 42.959 -1.440 1.00 8.88 37 ALA B CA 1
ATOM 1663 C C . ALA B 1 37 ? 31.776 43.833 -1.945 1.00 8.73 37 ALA B C 1
ATOM 1664 O O . ALA B 1 37 ? 30.711 43.347 -2.397 1.00 9.20 37 ALA B O 1
ATOM 1666 N N . ASN B 1 38 ? 31.905 45.153 -1.866 1.00 10.07 38 ASN B N 1
ATOM 1667 C CA . ASN B 1 38 ? 30.822 46.061 -2.351 1.00 9.71 38 ASN B CA 1
ATOM 1668 C C . ASN B 1 38 ? 30.694 46.034 -3.857 1.00 9.75 38 ASN B C 1
ATOM 1669 O O . ASN B 1 38 ? 29.621 46.014 -4.436 1.00 10.34 38 ASN B O 1
ATOM 1674 N N . THR B 1 39 ? 31.790 45.813 -4.575 1.00 9.91 39 THR B N 1
ATOM 1675 C CA . THR B 1 39 ? 31.708 45.652 -6.028 1.00 10.15 39 THR B CA 1
ATOM 1676 C C . THR B 1 39 ? 30.868 44.475 -6.406 1.00 10.41 39 THR B C 1
ATOM 1677 O O . THR B 1 39 ? 30.077 44.443 -7.256 1.00 10.13 39 THR B O 1
ATOM 1681 N N . ALA B 1 40 ? 31.116 43.417 -5.713 1.00 9.28 40 ALA B N 1
ATOM 1682 C CA . ALA B 1 40 ? 30.422 42.198 -6.109 1.00 9.53 40 ALA B CA 1
ATOM 1683 C C . ALA B 1 40 ? 28.949 42.273 -5.721 1.00 8.91 40 ALA B C 1
ATOM 1684 O O . ALA B 1 40 ? 28.091 41.701 -6.393 1.00 9.90 40 ALA B O 1
ATOM 1686 N N . ALA B 1 41 ? 28.663 42.984 -4.635 1.00 8.78 41 ALA B N 1
ATOM 1687 C CA . ALA B 1 41 ? 27.290 43.285 -4.258 1.00 9.25 41 ALA B CA 1
ATOM 1688 C C . ALA B 1 41 ? 26.571 44.100 -5.289 1.00 9.73 41 ALA B C 1
ATOM 1689 O O . ALA B 1 41 ? 25.386 43.824 -5.625 1.00 10.29 41 ALA B O 1
ATOM 1691 N N . VAL B 1 42 ? 27.201 45.123 -5.849 1.00 9.79 42 VAL B N 1
ATOM 1692 C CA . VAL B 1 42 ? 26.556 45.941 -6.868 1.00 10.49 42 VAL B CA 1
ATOM 1693 C C . VAL B 1 42 ? 26.313 45.098 -8.136 1.00 10.92 42 VAL B C 1
ATOM 1694 O O . VAL B 1 42 ? 25.192 45.139 -8.709 1.00 11.40 42 VAL B O 1
ATOM 1698 N N . LEU B 1 43 ? 27.298 44.323 -8.597 1.00 10.44 43 LEU B N 1
ATOM 1699 C CA . LEU B 1 43 ? 27.104 43.496 -9.759 1.00 11.20 43 LEU B CA 1
ATOM 1700 C C . LEU B 1 43 ? 25.995 42.477 -9.583 1.00 11.19 43 LEU B C 1
ATOM 1701 O O . LEU B 1 43 ? 25.169 42.244 -10.470 1.00 12.03 43 LEU B O 1
ATOM 1706 N N . LYS B 1 44 ? 25.951 41.824 -8.385 1.00 11.20 44 LYS B N 1
ATOM 1707 C CA . LYS B 1 44 ? 24.946 40.780 -8.149 1.00 12.00 44 LYS B CA 1
ATOM 1708 C C . LYS B 1 44 ? 23.548 41.431 -8.189 1.00 11.33 44 LYS B C 1
ATOM 1709 O O . LYS B 1 44 ? 22.611 40.873 -8.769 1.00 13.23 44 LYS B O 1
ATOM 1715 N N . GLU B 1 45 ? 23.412 42.586 -7.527 1.00 12.51 45 GLU B N 1
ATOM 1716 C CA . GLU B 1 45 ? 22.066 43.239 -7.487 1.00 13.27 45 GLU B CA 1
ATOM 1717 C C . GLU B 1 45 ? 21.667 43.697 -8.881 1.00 13.11 45 GLU B C 1
ATOM 1718 O O . GLU B 1 45 ? 20.518 43.577 -9.264 1.00 15.89 45 GLU B O 1
ATOM 1724 N N . ALA B 1 46 ? 22.551 44.292 -9.651 1.00 12.98 46 ALA B N 1
ATOM 1725 C CA . ALA B 1 46 ? 22.222 44.859 -10.941 1.00 14.52 46 ALA B CA 1
ATOM 1726 C C . ALA B 1 46 ? 21.952 43.791 -11.982 1.00 13.14 46 ALA B C 1
ATOM 1727 O O . ALA B 1 46 ? 20.939 43.873 -12.741 1.00 15.65 46 ALA B O 1
ATOM 1729 N N . PHE B 1 47 ? 22.808 42.752 -12.078 1.00 12.22 47 PHE B N 1
ATOM 1730 C CA . PHE B 1 47 ? 22.735 41.787 -13.177 1.00 13.48 47 PHE B CA 1
ATOM 1731 C C . PHE B 1 47 ? 22.093 40.471 -12.784 1.00 13.43 47 PHE B C 1
ATOM 1732 O O . PHE B 1 47 ? 21.591 39.754 -13.616 1.00 15.53 47 PHE B O 1
ATOM 1740 N N . GLY B 1 48 ? 22.074 40.130 -11.487 1.00 13.07 48 GLY B N 1
ATOM 1741 C CA . GLY B 1 48 ? 21.452 38.904 -11.050 1.00 13.66 48 GLY B CA 1
ATOM 1742 C C . GLY B 1 48 ? 22.153 37.654 -11.454 1.00 13.06 48 GLY B C 1
ATOM 1743 O O . GLY B 1 48 ? 21.582 36.543 -11.416 1.00 16.43 48 GLY B O 1
ATOM 1744 N N . TRP B 1 49 ? 23.415 37.710 -11.800 1.00 12.73 49 TRP B N 1
ATOM 1745 C CA . TRP B 1 49 ? 24.181 36.523 -12.189 1.00 11.88 49 TRP B CA 1
ATOM 1746 C C . TRP B 1 49 ? 24.199 35.554 -11.011 1.00 11.28 49 TRP B C 1
ATOM 1747 O O . TRP B 1 49 ? 24.197 35.939 -9.838 1.00 13.44 49 TRP B O 1
ATOM 1758 N N . PHE B 1 50 ? 24.287 34.264 -11.335 1.00 11.66 50 PHE B N 1
ATOM 1759 C CA . PHE B 1 50 ? 24.363 33.206 -10.369 1.00 11.83 50 PHE B CA 1
ATOM 1760 C C . PHE B 1 50 ? 25.506 33.353 -9.386 1.00 10.56 50 PHE B C 1
ATOM 1761 O O . PHE B 1 50 ? 25.353 33.078 -8.193 1.00 11.82 50 PHE B O 1
ATOM 1769 N N . TRP B 1 51 ? 26.638 33.753 -9.877 1.00 10.45 51 TRP B N 1
ATOM 1770 C CA . TRP B 1 51 ? 27.845 33.908 -9.064 1.00 9.22 51 TRP B CA 1
ATOM 1771 C C . TRP B 1 51 ? 28.631 35.078 -9.596 1.00 10.11 51 TRP B C 1
ATOM 1772 O O . TRP B 1 51 ? 28.841 35.161 -10.794 1.00 10.37 51 TRP B O 1
ATOM 1783 N N . VAL B 1 52 ? 29.143 35.912 -8.728 1.00 8.89 52 VAL B N 1
ATOM 1784 C CA . VAL B 1 52 ? 30.090 36.958 -9.184 1.00 9.78 52 VAL B CA 1
ATOM 1785 C C . VAL B 1 52 ? 30.995 37.341 -8.027 1.00 7.58 52 VAL B C 1
ATOM 1786 O O . VAL B 1 52 ? 30.553 37.548 -6.900 1.00 8.79 52 VAL B O 1
ATOM 1790 N N . GLY B 1 53 ? 32.282 37.446 -8.307 1.00 9.22 53 GLY B N 1
ATOM 1791 C CA . GLY B 1 53 ? 33.256 37.716 -7.303 1.00 9.07 53 GLY B CA 1
ATOM 1792 C C . GLY B 1 53 ? 34.649 37.610 -7.749 1.00 9.28 53 GLY B C 1
ATOM 1793 O O . GLY B 1 53 ? 34.931 37.728 -8.964 1.00 10.32 53 GLY B O 1
ATOM 1794 N N . PHE B 1 54 ? 35.562 37.446 -6.793 1.00 8.69 54 PHE B N 1
ATOM 1795 C CA . PHE B 1 54 ? 36.993 37.615 -7.022 1.00 8.97 54 PHE B CA 1
ATOM 1796 C C . PHE B 1 54 ? 37.770 36.448 -6.487 1.00 9.17 54 PHE B C 1
ATOM 1797 O O . PHE B 1 54 ? 37.461 35.901 -5.415 1.00 9.95 54 PHE B O 1
ATOM 1805 N N . TYR B 1 55 ? 38.893 36.180 -7.160 1.00 10.24 55 TYR B N 1
ATOM 1806 C CA . TYR B 1 55 ? 39.996 35.403 -6.666 1.00 10.35 55 TYR B CA 1
ATOM 1807 C C . TYR B 1 55 ? 41.251 36.234 -6.726 1.00 10.88 55 TYR B C 1
ATOM 1808 O O . TYR B 1 55 ? 41.417 37.015 -7.683 1.00 12.14 55 TYR B O 1
ATOM 1817 N N . LEU B 1 56 ? 42.130 36.119 -5.770 1.00 10.58 56 LEU B N 1
ATOM 1818 C CA . LEU B 1 56 ? 43.372 36.912 -5.705 1.00 11.53 56 LEU B CA 1
ATOM 1819 C C . LEU B 1 56 ? 44.538 35.989 -5.779 1.00 11.07 56 LEU B C 1
ATOM 1820 O O . LEU B 1 56 ? 44.573 34.927 -5.197 1.00 13.59 56 LEU B O 1
ATOM 1825 N N . VAL B 1 57 ? 45.571 36.413 -6.469 1.00 13.57 57 VAL B N 1
ATOM 1826 C CA . VAL B 1 57 ? 46.837 35.643 -6.591 1.00 14.53 57 VAL B CA 1
ATOM 1827 C C . VAL B 1 57 ? 47.599 35.581 -5.274 1.00 16.21 57 VAL B C 1
ATOM 1828 O O . VAL B 1 57 ? 47.854 36.613 -4.631 1.00 19.11 57 VAL B O 1
ATOM 1832 N N . ASP B 1 58 ? 47.950 34.372 -4.918 1.00 18.83 58 ASP B N 1
ATOM 1833 C CA . ASP B 1 58 ? 48.906 34.021 -3.854 1.00 21.29 58 ASP B CA 1
ATOM 1834 C C . ASP B 1 58 ? 50.233 33.665 -4.494 1.00 23.72 58 ASP B C 1
ATOM 1835 O O . ASP B 1 58 ? 50.311 32.599 -5.104 1.00 25.71 58 ASP B O 1
ATOM 1840 N N . THR B 1 59 ? 51.200 34.575 -4.424 1.00 26.16 59 THR B N 1
ATOM 1841 C CA . THR B 1 59 ? 52.519 34.334 -5.049 1.00 27.84 59 THR B CA 1
ATOM 1842 C C . THR B 1 59 ? 53.302 33.219 -4.396 0.70 27.78 59 THR B C 1
ATOM 1843 O O . THR B 1 59 ? 54.199 32.635 -5.045 0.70 32.25 59 THR B O 1
ATOM 1847 N N . ARG B 1 60 ? 52.965 32.875 -3.157 0.70 27.97 60 ARG B N 1
ATOM 1848 C CA . ARG B 1 60 ? 53.656 31.788 -2.456 0.70 29.41 60 ARG B CA 1
ATOM 1849 C C . ARG B 1 60 ? 53.294 30.402 -2.998 0.70 28.72 60 ARG B C 1
ATOM 1850 O O . ARG B 1 60 ? 54.119 29.489 -2.977 0.70 31.95 60 ARG B O 1
ATOM 1858 N N . SER B 1 61 ? 52.065 30.249 -3.482 1.00 26.81 61 SER B N 1
ATOM 1859 C CA . SER B 1 61 ? 51.554 28.961 -3.887 1.00 24.59 61 SER B CA 1
ATOM 1860 C C . SER B 1 61 ? 51.214 28.795 -5.366 1.00 25.54 61 SER B C 1
ATOM 1861 O O . SER B 1 61 ? 50.785 27.735 -5.789 1.00 26.80 61 SER B O 1
ATOM 1864 N N . ASP B 1 62 ? 51.281 29.911 -6.104 1.00 24.52 62 ASP B N 1
ATOM 1865 C CA . ASP B 1 62 ? 50.924 29.935 -7.553 1.00 23.58 62 ASP B CA 1
ATOM 1866 C C . ASP B 1 62 ? 49.473 29.445 -7.696 1.00 21.07 62 ASP B C 1
ATOM 1867 O O . ASP B 1 62 ? 49.094 28.656 -8.599 1.00 20.62 62 ASP B O 1
ATOM 1872 N N . GLU B 1 63 ? 48.617 30.054 -6.831 1.00 19.40 63 GLU B N 1
ATOM 1873 C CA . GLU B 1 63 ? 47.233 29.754 -6.787 1.00 16.72 63 GLU B CA 1
ATOM 1874 C C . GLU B 1 63 ? 46.418 31.042 -6.678 1.00 15.12 63 GLU B C 1
ATOM 1875 O O . GLU B 1 63 ? 46.857 31.995 -6.051 1.00 16.60 63 GLU B O 1
ATOM 1881 N N . LEU B 1 64 ? 45.284 31.048 -7.321 1.00 14.23 64 LEU B N 1
ATOM 1882 C CA . LEU B 1 64 ? 44.186 31.960 -7.049 1.00 12.93 64 LEU B CA 1
ATOM 1883 C C . LEU B 1 64 ? 43.436 31.542 -5.747 1.00 12.55 64 LEU B C 1
ATOM 1884 O O . LEU B 1 64 ? 43.098 30.427 -5.610 1.00 14.69 64 LEU B O 1
ATOM 1889 N N . VAL B 1 65 ? 43.213 32.481 -4.870 1.00 11.57 65 VAL B N 1
ATOM 1890 C CA . VAL B 1 65 ? 42.566 32.233 -3.589 1.00 10.71 65 VAL B CA 1
ATOM 1891 C C . VAL B 1 65 ? 41.279 33.023 -3.506 1.00 10.52 65 VAL B C 1
ATOM 1892 O O . VAL B 1 65 ? 41.261 34.236 -3.799 1.00 10.86 65 VAL B O 1
ATOM 1896 N N . LEU B 1 66 ? 40.192 32.421 -3.111 1.00 10.30 66 LEU B N 1
ATOM 1897 C CA . LEU B 1 66 ? 38.885 33.019 -3.033 1.00 10.21 66 LEU B CA 1
ATOM 1898 C C . LEU B 1 66 ? 38.896 34.236 -2.087 1.00 10.00 66 LEU B C 1
ATOM 1899 O O . LEU B 1 66 ? 39.365 34.229 -0.984 1.00 11.23 66 LEU B O 1
ATOM 1904 N N . ALA B 1 67 ? 38.219 35.291 -2.666 1.00 9.88 67 ALA B N 1
ATOM 1905 C CA . ALA B 1 67 ? 38.065 36.581 -2.036 1.00 9.93 67 ALA B CA 1
ATOM 1906 C C . ALA B 1 67 ? 36.541 36.862 -2.012 1.00 9.88 67 ALA B C 1
ATOM 1907 O O . ALA B 1 67 ? 35.748 35.969 -2.170 1.00 10.30 67 ALA B O 1
ATOM 1909 N N . PRO B 1 68 ? 36.103 38.146 -1.807 1.00 9.14 68 PRO B N 1
ATOM 1910 C CA . PRO B 1 68 ? 34.656 38.357 -1.748 1.00 8.49 68 PRO B CA 1
ATOM 1911 C C . PRO B 1 68 ? 33.909 37.917 -3.017 1.00 8.28 68 PRO B C 1
ATOM 1912 O O . PRO B 1 68 ? 34.424 38.076 -4.131 1.00 9.20 68 PRO B O 1
ATOM 1916 N N . PHE B 1 69 ? 32.666 37.498 -2.830 1.00 8.08 69 PHE B N 1
ATOM 1917 C CA . PHE B 1 69 ? 31.794 37.067 -3.892 1.00 9.01 69 PHE B CA 1
ATOM 1918 C C . PHE B 1 69 ? 30.380 36.999 -3.419 1.00 8.17 69 PHE B C 1
ATOM 1919 O O . PHE B 1 69 ? 30.127 36.957 -2.197 1.00 8.79 69 PHE B O 1
ATOM 1927 N N . GLN B 1 70 ? 29.469 36.916 -4.371 1.00 8.22 70 GLN B N 1
ATOM 1928 C CA A GLN B 1 70 ? 28.013 36.700 -4.106 0.70 9.91 70 GLN B CA 1
ATOM 1929 C CA B GLN B 1 70 ? 28.158 36.554 -4.074 0.30 8.18 70 GLN B CA 1
ATOM 1930 C C . GLN B 1 70 ? 27.680 35.444 -4.892 1.00 8.65 70 GLN B C 1
ATOM 1931 O O . GLN B 1 70 ? 28.188 35.242 -5.993 1.00 11.19 70 GLN B O 1
ATOM 1942 N N . GLY B 1 71 ? 26.757 34.623 -4.356 1.00 9.16 71 GLY B N 1
ATOM 1943 C CA . GLY B 1 71 ? 26.377 33.383 -4.920 1.00 9.48 71 GLY B CA 1
ATOM 1944 C C . GLY B 1 71 ? 26.752 32.212 -4.011 1.00 9.54 71 GLY B C 1
ATOM 1945 O O . GLY B 1 71 ? 27.230 32.422 -2.898 1.00 9.97 71 GLY B O 1
ATOM 1946 N N A PRO B 1 72 ? 26.528 30.972 -4.465 0.60 9.84 72 PRO B N 1
ATOM 1947 N N B PRO B 1 72 ? 26.590 30.975 -4.498 0.40 9.99 72 PRO B N 1
ATOM 1948 C CA A PRO B 1 72 ? 26.776 29.823 -3.591 0.60 9.68 72 PRO B CA 1
ATOM 1949 C CA B PRO B 1 72 ? 26.835 29.852 -3.603 0.40 10.09 72 PRO B CA 1
ATOM 1950 C C A PRO B 1 72 ? 28.251 29.566 -3.355 0.60 9.33 72 PRO B C 1
ATOM 1951 C C B PRO B 1 72 ? 28.296 29.567 -3.358 0.40 9.74 72 PRO B C 1
ATOM 1952 O O A PRO B 1 72 ? 29.105 30.020 -4.079 0.60 10.74 72 PRO B O 1
ATOM 1953 O O B PRO B 1 72 ? 29.183 30.027 -4.065 0.40 10.65 72 PRO B O 1
ATOM 1960 N N . LEU B 1 73 ? 28.521 28.728 -2.357 1.00 9.59 73 LEU B N 1
ATOM 1961 C CA . LEU B 1 73 ? 29.834 28.266 -1.976 1.00 11.47 73 LEU B CA 1
ATOM 1962 C C . LEU B 1 73 ? 30.694 27.929 -3.161 1.00 11.38 73 LEU B C 1
ATOM 1963 O O . LEU B 1 73 ? 30.230 27.293 -4.111 1.00 12.35 73 LEU B O 1
ATOM 1968 N N . ALA B 1 74 ? 31.987 28.282 -3.043 1.00 10.84 74 ALA B N 1
ATOM 1969 C CA . ALA B 1 74 ? 32.932 28.090 -4.107 1.00 11.62 74 ALA B CA 1
ATOM 1970 C C . ALA B 1 74 ? 34.196 27.400 -3.672 1.00 11.09 74 ALA B C 1
ATOM 1971 O O . ALA B 1 74 ? 34.538 27.362 -2.506 1.00 11.89 74 ALA B O 1
ATOM 1973 N N . CYS B 1 75 ? 34.941 26.875 -4.631 1.00 12.05 75 CYS B N 1
ATOM 1974 C CA A CYS B 1 75 ? 36.293 26.387 -4.399 0.60 12.51 75 CYS B CA 1
ATOM 1975 C CA B CYS B 1 75 ? 36.242 26.352 -4.290 0.40 14.11 75 CYS B CA 1
ATOM 1976 C C . CYS B 1 75 ? 37.160 27.502 -3.880 1.00 12.28 75 CYS B C 1
ATOM 1977 O O . CYS B 1 75 ? 37.116 28.610 -4.384 1.00 12.83 75 CYS B O 1
ATOM 1982 N N . THR B 1 76 ? 38.060 27.219 -2.932 1.00 12.10 76 THR B N 1
ATOM 1983 C CA . THR B 1 76 ? 38.923 28.235 -2.351 1.00 11.76 76 THR B CA 1
ATOM 1984 C C . THR B 1 76 ? 40.205 28.485 -3.076 1.00 11.44 76 THR B C 1
ATOM 1985 O O . THR B 1 76 ? 40.737 29.562 -2.907 1.00 13.21 76 THR B O 1
ATOM 1989 N N . ARG B 1 77 ? 40.672 27.521 -3.864 1.00 12.55 77 ARG B N 1
ATOM 1990 C CA . ARG B 1 77 ? 41.988 27.591 -4.488 1.00 14.21 77 ARG B CA 1
ATOM 1991 C C . ARG B 1 77 ? 41.953 27.050 -5.915 1.00 15.78 77 ARG B C 1
ATOM 1992 O O . ARG B 1 77 ? 41.478 25.942 -6.162 1.00 18.03 77 ARG B O 1
ATOM 2000 N N . ILE B 1 78 ? 42.461 27.847 -6.849 1.00 15.28 78 ILE B N 1
ATOM 2001 C CA . ILE B 1 78 ? 42.532 27.464 -8.280 1.00 15.52 78 ILE B CA 1
ATOM 2002 C C . ILE B 1 78 ? 43.989 27.568 -8.750 1.00 15.88 78 ILE B C 1
ATOM 2003 O O . ILE B 1 78 ? 44.598 28.647 -8.686 1.00 17.53 78 ILE B O 1
ATOM 2008 N N . PRO B 1 79 ? 44.629 26.472 -9.126 1.00 17.80 79 PRO B N 1
ATOM 2009 C CA . PRO B 1 79 ? 46.038 26.561 -9.545 1.00 18.15 79 PRO B CA 1
ATOM 2010 C C . PRO B 1 79 ? 46.220 27.384 -10.810 1.00 16.95 79 PRO B C 1
ATOM 2011 O O . PRO B 1 79 ? 45.346 27.387 -11.700 1.00 17.75 79 PRO B O 1
ATOM 2015 N N . PHE B 1 80 ? 47.406 28.011 -10.928 1.00 18.14 80 PHE B N 1
ATOM 2016 C CA . PHE B 1 80 ? 47.792 28.652 -12.161 1.00 18.47 80 PHE B CA 1
ATOM 2017 C C . PHE B 1 80 ? 47.491 27.728 -13.343 1.00 17.22 80 PHE B C 1
ATOM 2018 O O . PHE B 1 80 ? 47.888 26.541 -13.333 1.00 19.39 80 PHE B O 1
ATOM 2026 N N . GLY B 1 81 ? 46.899 28.282 -14.377 1.00 18.01 81 GLY B N 1
ATOM 2027 C CA . GLY B 1 81 ? 46.647 27.580 -15.614 1.00 18.23 81 GLY B CA 1
ATOM 2028 C C . GLY B 1 81 ? 45.467 26.636 -15.661 1.00 18.39 81 GLY B C 1
ATOM 2029 O O . GLY B 1 81 ? 45.158 26.053 -16.745 1.00 22.23 81 GLY B O 1
ATOM 2030 N N . ARG B 1 82 ? 44.827 26.397 -14.518 1.00 17.88 82 ARG B N 1
ATOM 2031 C CA . ARG B 1 82 ? 43.669 25.461 -14.404 1.00 17.97 82 ARG B CA 1
ATOM 2032 C C . ARG B 1 82 ? 42.358 26.203 -14.351 1.00 16.08 82 ARG B C 1
ATOM 2033 O O . ARG B 1 82 ? 42.259 27.256 -13.705 1.00 17.53 82 ARG B O 1
ATOM 2041 N N . GLY B 1 83 ? 41.353 25.669 -15.038 1.00 18.16 83 GLY B N 1
ATOM 2042 C CA . GLY B 1 83 ? 40.052 26.303 -15.034 1.00 17.05 83 GLY B CA 1
ATOM 2043 C C . GLY B 1 83 ? 40.003 27.522 -15.919 1.00 16.54 83 GLY B C 1
ATOM 2044 O O . GLY B 1 83 ? 41.021 27.972 -16.431 1.00 16.16 83 GLY B O 1
ATOM 2045 N N . VAL B 1 84 ? 38.804 28.062 -16.114 1.00 15.57 84 VAL B N 1
ATOM 2046 C CA . VAL B 1 84 ? 38.692 29.348 -16.812 1.00 15.25 84 VAL B CA 1
ATOM 2047 C C . VAL B 1 84 ? 39.499 30.422 -16.070 1.00 14.90 84 VAL B C 1
ATOM 2048 O O . VAL B 1 84 ? 40.131 31.275 -16.702 1.00 15.24 84 VAL B O 1
ATOM 2052 N N . CYS B 1 85 ? 39.461 30.393 -14.725 1.00 14.42 85 CYS B N 1
ATOM 2053 C CA . CYS B 1 85 ? 40.188 31.408 -13.972 1.00 13.80 85 CYS B CA 1
ATOM 2054 C C . CYS B 1 85 ? 41.679 31.321 -14.150 1.00 13.64 85 CYS B C 1
ATOM 2055 O O . CYS B 1 85 ? 42.365 32.317 -14.314 1.00 14.44 85 CYS B O 1
ATOM 2058 N N . GLY B 1 86 ? 42.212 30.109 -13.997 1.00 14.59 86 GLY B N 1
ATOM 2059 C CA . GLY B 1 86 ? 43.623 29.925 -14.171 1.00 15.96 86 GLY B CA 1
ATOM 2060 C C . GLY B 1 86 ? 44.065 30.118 -15.622 1.00 14.68 86 GLY B C 1
ATOM 2061 O O . GLY B 1 86 ? 45.198 30.552 -15.807 1.00 16.54 86 GLY B O 1
ATOM 2062 N N . GLN B 1 87 ? 43.201 29.828 -16.599 1.00 16.61 87 GLN B N 1
ATOM 2063 C CA . GLN B 1 87 ? 43.462 30.094 -18.021 1.00 15.87 87 GLN B CA 1
ATOM 2064 C C . GLN B 1 87 ? 43.593 31.635 -18.248 1.00 16.65 87 GLN B C 1
ATOM 2065 O O . GLN B 1 87 ? 44.472 32.088 -18.962 1.00 17.89 87 GLN B O 1
ATOM 2071 N N . ALA B 1 88 ? 42.696 32.434 -17.643 1.00 15.30 88 ALA B N 1
ATOM 2072 C CA . ALA B 1 88 ? 42.733 33.860 -17.805 1.00 14.84 88 ALA B CA 1
ATOM 2073 C C . ALA B 1 88 ? 44.003 34.460 -17.259 1.00 15.58 88 ALA B C 1
ATOM 2074 O O . ALA B 1 88 ? 44.640 35.350 -17.871 1.00 16.30 88 ALA B O 1
ATOM 2076 N N . TRP B 1 89 ? 44.397 34.005 -16.085 1.00 15.51 89 TRP B N 1
ATOM 2077 C CA . TRP B 1 89 ? 45.634 34.340 -15.451 1.00 14.89 89 TRP B CA 1
ATOM 2078 C C . TRP B 1 89 ? 46.823 34.002 -16.382 1.00 16.33 89 TRP B C 1
ATOM 2079 O O . TRP B 1 89 ? 47.656 34.891 -16.704 1.00 17.39 89 TRP B O 1
ATOM 2090 N N . ALA B 1 90 ? 46.903 32.768 -16.846 1.00 17.39 90 ALA B N 1
ATOM 2091 C CA . ALA B 1 90 ? 47.968 32.325 -17.726 1.00 18.41 90 ALA B CA 1
ATOM 2092 C C . ALA B 1 90 ? 48.049 33.133 -18.993 1.00 19.54 90 ALA B C 1
ATOM 2093 O O . ALA B 1 90 ? 49.182 33.408 -19.489 1.00 23.48 90 ALA B O 1
ATOM 2095 N N . LYS B 1 91 ? 46.888 33.412 -19.605 1.00 17.91 91 LYS B N 1
ATOM 2096 C CA . LYS B 1 91 ? 46.804 34.177 -20.908 1.00 19.60 91 LYS B CA 1
ATOM 2097 C C . LYS B 1 91 ? 47.095 35.664 -20.723 1.00 19.34 91 LYS B C 1
ATOM 2098 O O . LYS B 1 91 ? 47.440 36.307 -21.677 1.00 20.09 91 LYS B O 1
ATOM 2104 N N . GLY B 1 92 ? 46.853 36.193 -19.509 1.00 18.59 92 GLY B N 1
ATOM 2105 C CA . GLY B 1 92 ? 46.963 37.602 -19.273 1.00 18.42 92 GLY B CA 1
ATOM 2106 C C . GLY B 1 92 ? 45.811 38.333 -19.895 1.00 17.32 92 GLY B C 1
ATOM 2107 O O . GLY B 1 92 ? 46.007 39.488 -20.272 1.00 19.48 92 GLY B O 1
ATOM 2108 N N . GLY B 1 93 ? 44.633 37.751 -20.046 1.00 16.15 93 GLY B N 1
ATOM 2109 C CA . GLY B 1 93 ? 43.517 38.420 -20.686 1.00 16.89 93 GLY B CA 1
ATOM 2110 C C . GLY B 1 93 ? 42.200 37.716 -20.384 1.00 14.74 93 GLY B C 1
ATOM 2111 O O . GLY B 1 93 ? 42.138 36.634 -19.855 1.00 15.90 93 GLY B O 1
ATOM 2112 N N . THR B 1 94 ? 41.122 38.391 -20.749 1.00 15.74 94 THR B N 1
ATOM 2113 C CA . THR B 1 94 ? 39.765 37.975 -20.491 1.00 14.50 94 THR B CA 1
ATOM 2114 C C . THR B 1 94 ? 39.423 36.705 -21.258 1.00 14.33 94 THR B C 1
ATOM 2115 O O . THR B 1 94 ? 39.859 36.521 -22.415 1.00 16.39 94 THR B O 1
ATOM 2119 N N . VAL B 1 95 ? 38.676 35.806 -20.620 1.00 14.88 95 VAL B N 1
ATOM 2120 C CA . VAL B 1 95 ? 38.154 34.607 -21.233 1.00 15.18 95 VAL B CA 1
ATOM 2121 C C . VAL B 1 95 ? 36.638 34.640 -21.099 1.00 15.35 95 VAL B C 1
ATOM 2122 O O . VAL B 1 95 ? 36.133 34.759 -19.984 1.00 15.45 95 VAL B O 1
ATOM 2126 N N . VAL B 1 96 ? 35.918 34.522 -22.202 1.00 15.89 96 VAL B N 1
ATOM 2127 C CA . VAL B 1 96 ? 34.463 34.438 -22.252 1.00 15.89 96 VAL B CA 1
ATOM 2128 C C . VAL B 1 96 ? 34.114 33.026 -22.681 1.00 16.24 96 VAL B C 1
ATOM 2129 O O . VAL B 1 96 ? 34.592 32.543 -23.718 1.00 18.23 96 VAL B O 1
ATOM 2133 N N . VAL B 1 97 ? 33.210 32.397 -21.924 1.00 15.95 97 VAL B N 1
ATOM 2134 C CA . VAL B 1 97 ? 32.807 31.002 -22.163 1.00 16.77 97 VAL B CA 1
ATOM 2135 C C . VAL B 1 97 ? 31.273 30.909 -22.357 1.00 17.65 97 VAL B C 1
ATOM 2136 O O . VAL B 1 97 ? 30.538 31.236 -21.441 1.00 17.74 97 VAL B O 1
ATOM 2140 N N . GLY B 1 98 ? 30.811 30.558 -23.562 1.00 19.30 98 GLY B N 1
ATOM 2141 C CA . GLY B 1 98 ? 29.398 30.486 -23.808 1.00 19.76 98 GLY B CA 1
ATOM 2142 C C . GLY B 1 98 ? 28.769 29.225 -23.256 1.00 18.39 98 GLY B C 1
ATOM 2143 O O . GLY B 1 98 ? 27.602 29.223 -22.930 1.00 20.83 98 GLY B O 1
ATOM 2144 N N . ASP B 1 99 ? 29.547 28.137 -23.110 1.00 21.40 99 ASP B N 1
ATOM 2145 C CA . ASP B 1 99 ? 29.038 26.844 -22.640 1.00 20.47 99 ASP B CA 1
ATOM 2146 C C . ASP B 1 99 ? 30.160 26.178 -21.889 1.00 21.25 99 ASP B C 1
ATOM 2147 O O . ASP B 1 99 ? 31.051 25.579 -22.487 1.00 22.34 99 ASP B O 1
ATOM 2152 N N . VAL B 1 100 ? 30.052 26.167 -20.571 1.00 21.44 100 VAL B N 1
ATOM 2153 C CA . VAL B 1 100 ? 31.168 25.627 -19.786 1.00 22.31 100 VAL B CA 1
ATOM 2154 C C . VAL B 1 100 ? 31.384 24.122 -20.024 1.00 23.50 100 VAL B C 1
ATOM 2155 O O . VAL B 1 100 ? 32.526 23.673 -19.914 1.00 25.18 100 VAL B O 1
ATOM 2159 N N . ASP B 1 101 ? 30.311 23.397 -20.395 1.00 27.23 101 ASP B N 1
ATOM 2160 C CA A ASP B 1 101 ? 30.416 21.940 -20.636 0.70 28.66 101 ASP B CA 1
ATOM 2161 C CA B ASP B 1 101 ? 30.401 21.936 -20.648 0.30 28.28 101 ASP B CA 1
ATOM 2162 C C . ASP B 1 101 ? 31.205 21.652 -21.910 1.00 28.48 101 ASP B C 1
ATOM 2163 O O . ASP B 1 101 ? 31.678 20.485 -22.150 1.00 32.21 101 ASP B O 1
ATOM 2172 N N . ALA B 1 102 ? 31.320 22.660 -22.770 1.00 29.49 102 ALA B N 1
ATOM 2173 C CA . ALA B 1 102 ? 32.018 22.563 -23.987 1.00 29.20 102 ALA B CA 1
ATOM 2174 C C . ALA B 1 102 ? 33.373 23.226 -23.966 1.00 28.00 102 ALA B C 1
ATOM 2175 O O . ALA B 1 102 ? 34.041 23.308 -24.990 1.00 31.43 102 ALA B O 1
ATOM 2177 N N . HIS B 1 103 ? 33.798 23.723 -22.827 1.00 26.08 103 HIS B N 1
ATOM 2178 C CA . HIS B 1 103 ? 35.026 24.484 -22.713 1.00 24.71 103 HIS B CA 1
ATOM 2179 C C . HIS B 1 103 ? 36.112 23.635 -22.142 1.00 26.02 103 HIS B C 1
ATOM 2180 O O . HIS B 1 103 ? 35.887 22.906 -21.225 1.00 27.76 103 HIS B O 1
ATOM 2187 N N . PRO B 1 104 ? 37.356 23.776 -22.624 1.00 25.35 104 PRO B N 1
ATOM 2188 C CA . PRO B 1 104 ? 38.404 22.887 -22.036 1.00 24.59 104 PRO B CA 1
ATOM 2189 C C . PRO B 1 104 ? 38.779 23.133 -20.563 1.00 24.81 104 PRO B C 1
ATOM 2190 O O . PRO B 1 104 ? 39.056 24.285 -20.243 1.00 26.16 104 PRO B O 1
ATOM 2194 N N . ASP B 1 105 ? 38.776 22.090 -19.742 1.00 23.39 105 ASP B N 1
ATOM 2195 C CA . ASP B 1 105 ? 39.239 22.162 -18.315 1.00 22.95 105 ASP B CA 1
ATOM 2196 C C . ASP B 1 105 ? 38.533 23.166 -17.380 1.00 22.47 105 ASP B C 1
ATOM 2197 O O . ASP B 1 105 ? 39.126 23.728 -16.501 1.00 24.64 105 ASP B O 1
ATOM 2202 N N . HIS B 1 106 ? 37.312 23.478 -17.710 1.00 22.67 106 HIS B N 1
ATOM 2203 C CA . HIS B 1 106 ? 36.492 24.268 -16.800 1.00 22.43 106 HIS B CA 1
ATOM 2204 C C . HIS B 1 106 ? 36.457 23.589 -15.402 1.00 22.03 106 HIS B C 1
ATOM 2205 O O . HIS B 1 106 ? 36.416 22.304 -15.265 1.00 25.15 106 HIS B O 1
ATOM 2212 N N . ILE B 1 107 ? 36.547 24.372 -14.336 1.00 19.81 107 ILE B N 1
ATOM 2213 C CA . ILE B 1 107 ? 36.396 23.816 -12.969 1.00 19.99 107 ILE B CA 1
ATOM 2214 C C . ILE B 1 107 ? 34.964 24.123 -12.532 1.00 20.24 107 ILE B C 1
ATOM 2215 O O . ILE B 1 107 ? 34.543 25.328 -12.418 1.00 20.23 107 ILE B O 1
ATOM 2220 N N A ALA B 1 108 ? 34.197 23.041 -12.400 0.20 21.12 108 ALA B N 1
ATOM 2221 N N B ALA B 1 108 ? 34.231 23.048 -12.286 0.80 20.98 108 ALA B N 1
ATOM 2222 C CA A ALA B 1 108 ? 32.930 23.051 -11.723 0.20 21.58 108 ALA B CA 1
ATOM 2223 C CA B ALA B 1 108 ? 32.872 23.197 -11.896 0.80 20.19 108 ALA B CA 1
ATOM 2224 C C A ALA B 1 108 ? 33.262 23.194 -10.251 0.20 22.63 108 ALA B C 1
ATOM 2225 C C B ALA B 1 108 ? 32.732 23.196 -10.352 0.80 22.20 108 ALA B C 1
ATOM 2226 O O A ALA B 1 108 ? 33.942 22.321 -9.673 0.20 21.78 108 ALA B O 1
ATOM 2227 O O B ALA B 1 108 ? 32.393 22.165 -9.750 0.80 24.32 108 ALA B O 1
ATOM 2230 N N . CYS B 1 109 ? 32.925 24.354 -9.697 1.00 22.03 109 CYS B N 1
ATOM 2231 C CA . CYS B 1 109 ? 32.702 24.488 -8.218 1.00 23.65 109 CYS B CA 1
ATOM 2232 C C . CYS B 1 109 ? 31.237 24.321 -7.917 1.00 25.43 109 CYS B C 1
ATOM 2233 O O . CYS B 1 109 ? 30.868 23.867 -6.796 1.00 28.93 109 CYS B O 1
ATOM 2236 N N . SER B 1 110 ? 30.390 24.706 -8.893 1.00 24.71 110 SER B N 1
ATOM 2237 C CA . SER B 1 110 ? 28.958 24.446 -8.840 1.00 25.34 110 SER B CA 1
ATOM 2238 C C . SER B 1 110 ? 28.613 23.647 -10.047 1.00 26.87 110 SER B C 1
ATOM 2239 O O . SER B 1 110 ? 29.049 23.954 -11.159 1.00 28.74 110 SER B O 1
ATOM 2242 N N . SER B 1 111 ? 27.727 22.663 -9.858 1.00 27.03 111 SER B N 1
ATOM 2243 C CA . SER B 1 111 ? 27.168 21.880 -10.960 1.00 28.07 111 SER B CA 1
ATOM 2244 C C . SER B 1 111 ? 26.234 22.741 -11.791 1.00 26.64 111 SER B C 1
ATOM 2245 O O . SER B 1 111 ? 25.850 22.317 -12.915 1.00 29.09 111 SER B O 1
ATOM 2248 N N . LEU B 1 112 ? 25.777 23.901 -11.261 1.00 24.21 112 LEU B N 1
ATOM 2249 C CA . LEU B 1 112 ? 24.679 24.680 -11.873 1.00 22.56 112 LEU B CA 1
ATOM 2250 C C . LEU B 1 112 ? 25.138 25.692 -12.939 1.00 22.31 112 LEU B C 1
ATOM 2251 O O . LEU B 1 112 ? 24.325 26.137 -13.737 1.00 22.77 112 LEU B O 1
ATOM 2256 N N . SER B 1 113 ? 26.413 26.073 -12.927 1.00 21.01 113 SER B N 1
ATOM 2257 C CA A SER B 1 113 ? 26.902 27.066 -13.864 0.50 20.33 113 SER B CA 1
ATOM 2258 C CA B SER B 1 113 ? 26.942 27.067 -13.895 0.50 21.23 113 SER B CA 1
ATOM 2259 C C . SER B 1 113 ? 26.957 26.518 -15.302 1.00 19.54 113 SER B C 1
ATOM 2260 O O . SER B 1 113 ? 27.356 25.406 -15.491 1.00 23.84 113 SER B O 1
ATOM 2265 N N . ARG B 1 114 ? 26.544 27.329 -16.271 1.00 18.35 114 ARG B N 1
ATOM 2266 C CA . ARG B 1 114 ? 26.584 27.007 -17.717 1.00 19.51 114 ARG B CA 1
ATOM 2267 C C . ARG B 1 114 ? 27.385 27.938 -18.602 1.00 17.44 114 ARG B C 1
ATOM 2268 O O . ARG B 1 114 ? 27.792 27.515 -19.673 1.00 20.23 114 ARG B O 1
ATOM 2276 N N . SER B 1 115 ? 27.609 29.167 -18.180 1.00 15.87 115 SER B N 1
ATOM 2277 C CA . SER B 1 115 ? 28.449 30.114 -18.887 1.00 16.36 115 SER B CA 1
ATOM 2278 C C . SER B 1 115 ? 29.188 30.989 -17.889 1.00 14.63 115 SER B C 1
ATOM 2279 O O . SER B 1 115 ? 28.806 31.057 -16.724 1.00 14.72 115 SER B O 1
ATOM 2282 N N . GLU B 1 116 ? 30.256 31.608 -18.356 1.00 14.14 116 GLU B N 1
ATOM 2283 C CA . GLU B 1 116 ? 31.217 32.265 -17.496 1.00 13.21 116 GLU B CA 1
ATOM 2284 C C . GLU B 1 116 ? 31.995 33.295 -18.207 1.00 12.96 116 GLU B C 1
ATOM 2285 O O . GLU B 1 116 ? 32.262 33.187 -19.432 1.00 14.66 116 GLU B O 1
ATOM 2291 N N . ILE B 1 117 ? 32.492 34.274 -17.454 1.00 11.50 117 ILE B N 1
ATOM 2292 C CA . ILE B 1 117 ? 33.479 35.232 -17.948 1.00 12.11 117 ILE B CA 1
ATOM 2293 C C . ILE B 1 117 ? 34.496 35.486 -16.801 1.00 11.10 117 ILE B C 1
ATOM 2294 O O . ILE B 1 117 ? 34.103 35.586 -15.639 1.00 11.42 117 ILE B O 1
ATOM 2299 N N . VAL B 1 118 ? 35.742 35.582 -17.165 1.00 11.72 118 VAL B N 1
ATOM 2300 C CA . VAL B 1 118 ? 36.825 35.883 -16.288 1.00 10.65 118 VAL B CA 1
ATOM 2301 C C . VAL B 1 118 ? 37.663 37.038 -16.822 1.00 11.00 118 VAL B C 1
ATOM 2302 O O . VAL B 1 118 ? 38.115 36.983 -17.954 1.00 13.45 118 VAL B O 1
ATOM 2306 N N . VAL B 1 119 ? 37.821 38.068 -16.009 1.00 10.83 119 VAL B N 1
ATOM 2307 C CA . VAL B 1 119 ? 38.564 39.284 -16.370 1.00 11.39 119 VAL B CA 1
ATOM 2308 C C . VAL B 1 119 ? 39.726 39.479 -15.399 1.00 11.18 119 VAL B C 1
ATOM 2309 O O . VAL B 1 119 ? 39.532 39.625 -14.209 1.00 12.16 119 VAL B O 1
ATOM 2313 N N . PRO B 1 120 ? 40.972 39.343 -15.875 1.00 12.65 120 PRO B N 1
ATOM 2314 C CA . PRO B 1 120 ? 42.124 39.539 -14.998 1.00 12.30 120 PRO B CA 1
ATOM 2315 C C . PRO B 1 120 ? 42.377 40.962 -14.570 1.00 13.25 120 PRO B C 1
ATOM 2316 O O . PRO B 1 120 ? 42.082 41.895 -15.323 1.00 15.34 120 PRO B O 1
ATOM 2320 N N A LEU B 1 121 ? 42.943 41.148 -13.376 0.50 12.70 121 LEU B N 1
ATOM 2321 N N B LEU B 1 121 ? 42.992 41.132 -13.397 0.50 12.96 121 LEU B N 1
ATOM 2322 C CA A LEU B 1 121 ? 43.385 42.436 -12.831 0.50 13.95 121 LEU B CA 1
ATOM 2323 C CA B LEU B 1 121 ? 43.358 42.407 -12.768 0.50 14.33 121 LEU B CA 1
ATOM 2324 C C A LEU B 1 121 ? 44.875 42.432 -12.710 0.50 14.79 121 LEU B C 1
ATOM 2325 C C B LEU B 1 121 ? 44.879 42.435 -12.679 0.50 15.00 121 LEU B C 1
ATOM 2326 O O A LEU B 1 121 ? 45.481 41.397 -12.356 0.50 14.62 121 LEU B O 1
ATOM 2327 O O B LEU B 1 121 ? 45.522 41.408 -12.348 0.50 14.90 121 LEU B O 1
ATOM 2336 N N . PHE B 1 122 ? 45.477 43.592 -12.961 1.00 15.45 122 PHE B N 1
ATOM 2337 C CA . PHE B 1 122 ? 46.929 43.731 -12.999 1.00 16.85 122 PHE B CA 1
ATOM 2338 C C . PHE B 1 122 ? 47.429 44.885 -12.118 1.00 17.50 122 PHE B C 1
ATOM 2339 O O . PHE B 1 122 ? 46.735 45.881 -11.912 1.00 19.44 122 PHE B O 1
ATOM 2347 N N . SER B 1 123 ? 48.647 44.723 -11.610 1.00 18.04 123 SER B N 1
ATOM 2348 C CA . SER B 1 123 ? 49.426 45.779 -10.995 1.00 21.34 123 SER B CA 1
ATOM 2349 C C . SER B 1 123 ? 50.839 45.605 -11.514 1.00 23.87 123 SER B C 1
ATOM 2350 O O . SER B 1 123 ? 51.440 44.517 -11.365 1.00 25.80 123 SER B O 1
ATOM 2353 N N . ASP B 1 124 ? 51.376 46.676 -12.108 1.00 27.42 124 ASP B N 1
ATOM 2354 C CA . ASP B 1 124 ? 52.787 46.656 -12.543 1.00 31.18 124 ASP B CA 1
ATOM 2355 C C . ASP B 1 124 ? 52.957 45.518 -13.526 1.00 31.24 124 ASP B C 1
ATOM 2356 O O . ASP B 1 124 ? 53.967 44.771 -13.478 1.00 34.71 124 ASP B O 1
ATOM 2361 N N . GLY B 1 125 ? 51.956 45.379 -14.397 1.00 30.78 125 GLY B N 1
ATOM 2362 C CA . GLY B 1 125 ? 51.954 44.336 -15.386 1.00 30.87 125 GLY B CA 1
ATOM 2363 C C . GLY B 1 125 ? 51.987 42.890 -14.938 1.00 28.35 125 GLY B C 1
ATOM 2364 O O . GLY B 1 125 ? 52.224 42.017 -15.737 1.00 33.52 125 GLY B O 1
ATOM 2365 N N . ARG B 1 126 ? 51.726 42.628 -13.649 1.00 23.05 126 ARG B N 1
ATOM 2366 C CA . ARG B 1 126 ? 51.557 41.271 -13.093 1.00 22.78 126 ARG B CA 1
ATOM 2367 C C . ARG B 1 126 ? 50.128 41.062 -12.652 1.00 18.39 126 ARG B C 1
ATOM 2368 O O . ARG B 1 126 ? 49.517 41.993 -12.140 1.00 18.98 126 ARG B O 1
ATOM 2376 N N . CYS B 1 127 ? 49.619 39.891 -12.893 1.00 17.75 127 CYS B N 1
ATOM 2377 C CA . CYS B 1 127 ? 48.246 39.592 -12.516 1.00 15.49 127 CYS B CA 1
ATOM 2378 C C . CYS B 1 127 ? 48.159 39.513 -11.007 1.00 16.24 127 CYS B C 1
ATOM 2379 O O . CYS B 1 127 ? 48.906 38.770 -10.364 1.00 17.79 127 CYS B O 1
ATOM 2382 N N . ILE B 1 128 ? 47.200 40.245 -10.431 1.00 14.03 128 ILE B N 1
ATOM 2383 C CA . ILE B 1 128 ? 46.926 40.223 -9.006 1.00 14.91 128 ILE B CA 1
ATOM 2384 C C . ILE B 1 128 ? 45.676 39.417 -8.631 1.00 12.22 128 ILE B C 1
ATOM 2385 O O . ILE B 1 128 ? 45.416 39.186 -7.434 1.00 13.45 128 ILE B O 1
ATOM 2390 N N . GLY B 1 129 ? 44.868 39.061 -9.581 1.00 13.18 129 GLY B N 1
ATOM 2391 C CA . GLY B 1 129 ? 43.617 38.388 -9.318 1.00 12.61 129 GLY B CA 1
ATOM 2392 C C . GLY B 1 129 ? 42.745 38.397 -10.527 1.00 11.15 129 GLY B C 1
ATOM 2393 O O . GLY B 1 129 ? 43.152 38.868 -11.605 1.00 12.84 129 GLY B O 1
ATOM 2394 N N . VAL B 1 130 ? 41.515 37.904 -10.410 1.00 11.02 130 VAL B N 1
ATOM 2395 C CA . VAL B 1 130 ? 40.529 37.856 -11.473 1.00 11.33 130 VAL B CA 1
ATOM 2396 C C . VAL B 1 130 ? 39.134 38.218 -10.869 1.00 9.64 130 VAL B C 1
ATOM 2397 O O . VAL B 1 130 ? 38.858 37.921 -9.693 1.00 10.60 130 VAL B O 1
ATOM 2401 N N . LEU B 1 131 ? 38.328 38.806 -11.716 1.00 10.34 131 LEU B N 1
ATOM 2402 C CA . LEU B 1 131 ? 36.874 38.883 -11.572 1.00 10.18 131 LEU B CA 1
ATOM 2403 C C . LEU B 1 131 ? 36.266 37.728 -12.317 1.00 11.29 131 LEU B C 1
ATOM 2404 O O . LEU B 1 131 ? 36.532 37.584 -13.507 1.00 11.95 131 LEU B O 1
ATOM 2409 N N . ASP B 1 132 ? 35.459 36.931 -11.628 1.00 10.68 132 ASP B N 1
ATOM 2410 C CA . ASP B 1 132 ? 34.808 35.820 -12.217 1.00 10.54 132 ASP B CA 1
ATOM 2411 C C . ASP B 1 132 ? 33.304 36.019 -12.103 1.00 10.12 132 ASP B C 1
ATOM 2412 O O . ASP B 1 132 ? 32.807 36.308 -10.994 1.00 11.24 132 ASP B O 1
ATOM 2417 N N . ALA B 1 133 ? 32.557 35.788 -13.139 1.00 10.76 133 ALA B N 1
ATOM 2418 C CA . ALA B 1 133 ? 31.079 35.780 -13.147 1.00 10.72 133 ALA B CA 1
ATOM 2419 C C . ALA B 1 133 ? 30.582 34.551 -13.861 1.00 11.13 133 ALA B C 1
ATOM 2420 O O . ALA B 1 133 ? 31.104 34.188 -14.891 1.00 12.49 133 ALA B O 1
ATOM 2422 N N . ASP B 1 134 ? 29.542 33.962 -13.298 1.00 11.63 134 ASP B N 1
ATOM 2423 C CA . ASP B 1 134 ? 28.943 32.746 -13.799 1.00 11.41 134 ASP B CA 1
ATOM 2424 C C . ASP B 1 134 ? 27.449 32.902 -13.886 1.00 12.83 134 ASP B C 1
ATOM 2425 O O . ASP B 1 134 ? 26.817 33.600 -13.059 1.00 13.24 134 ASP B O 1
ATOM 2430 N N . SER B 1 135 ? 26.841 32.182 -14.820 1.00 13.27 135 SER B N 1
ATOM 2431 C CA . SER B 1 135 ? 25.393 32.168 -15.028 1.00 14.04 135 SER B CA 1
ATOM 2432 C C . SER B 1 135 ? 24.913 30.737 -15.178 1.00 15.33 135 SER B C 1
ATOM 2433 O O . SER B 1 135 ? 25.633 29.873 -15.727 1.00 15.78 135 SER B O 1
ATOM 2436 N N . GLU B 1 136 ? 23.653 30.529 -14.756 1.00 16.59 136 GLU B N 1
ATOM 2437 C CA . GLU B 1 136 ? 22.913 29.288 -15.042 1.00 18.97 136 GLU B CA 1
ATOM 2438 C C . GLU B 1 136 ? 22.448 29.157 -16.466 1.00 20.63 136 GLU B C 1
ATOM 2439 O O . GLU B 1 136 ? 21.984 28.091 -16.848 1.00 23.49 136 GLU B O 1
ATOM 2445 N N . HIS B 1 137 ? 22.508 30.255 -17.185 1.00 20.02 137 HIS B N 1
ATOM 2446 C CA . HIS B 1 137 ? 22.050 30.279 -18.589 1.00 20.19 137 HIS B CA 1
ATOM 2447 C C . HIS B 1 137 ? 23.219 30.129 -19.463 1.00 19.78 137 HIS B C 1
ATOM 2448 O O . HIS B 1 137 ? 24.303 30.590 -19.168 1.00 20.52 137 HIS B O 1
ATOM 2455 N N . LEU B 1 138 ? 23.034 29.460 -20.583 1.00 20.76 138 LEU B N 1
ATOM 2456 C CA . LEU B 1 138 ? 24.048 29.436 -21.616 1.00 21.32 138 LEU B CA 1
ATOM 2457 C C . LEU B 1 138 ? 24.224 30.841 -22.224 1.00 19.80 138 LEU B C 1
ATOM 2458 O O . LEU B 1 138 ? 23.285 31.628 -22.318 1.00 22.59 138 LEU B O 1
ATOM 2463 N N . ALA B 1 139 ? 25.474 31.139 -22.646 1.00 19.27 139 ALA B N 1
ATOM 2464 C CA . ALA B 1 139 ? 25.763 32.335 -23.440 1.00 20.53 139 ALA B CA 1
ATOM 2465 C C . ALA B 1 139 ? 25.295 33.617 -22.776 1.00 18.30 139 ALA B C 1
ATOM 2466 O O . ALA B 1 139 ? 24.913 34.590 -23.454 1.00 20.74 139 ALA B O 1
ATOM 2468 N N . GLN B 1 140 ? 25.440 33.720 -21.437 1.00 17.60 140 GLN B N 1
ATOM 2469 C CA . GLN B 1 140 ? 25.010 34.918 -20.773 1.00 16.99 140 GLN B CA 1
ATOM 2470 C C . GLN B 1 140 ? 26.000 36.072 -20.901 1.00 15.40 140 GLN B C 1
ATOM 2471 O O . GLN B 1 140 ? 25.609 37.234 -20.766 1.00 17.33 140 GLN B O 1
ATOM 2477 N N . PHE B 1 141 ? 27.248 35.769 -21.238 1.00 15.73 141 PHE B N 1
ATOM 2478 C CA . PHE B 1 141 ? 28.297 36.743 -21.296 1.00 14.49 141 PHE B CA 1
ATOM 2479 C C . PHE B 1 141 ? 28.826 36.866 -22.724 1.00 15.56 141 PHE B C 1
ATOM 2480 O O . PHE B 1 141 ? 29.071 35.849 -23.414 1.00 16.88 141 PHE B O 1
ATOM 2488 N N . ASP B 1 142 ? 29.002 38.082 -23.174 1.00 15.09 142 ASP B N 1
ATOM 2489 C CA . ASP B 1 142 ? 29.499 38.314 -24.517 1.00 16.65 142 ASP B CA 1
ATOM 2490 C C . ASP B 1 142 ? 30.424 39.502 -24.529 1.00 15.96 142 ASP B C 1
ATOM 2491 O O . ASP B 1 142 ? 31.022 39.930 -23.528 1.00 15.92 142 ASP B O 1
ATOM 2496 N N . GLU B 1 143 ? 30.658 40.028 -25.740 1.00 17.39 143 GLU B N 1
ATOM 2497 C CA . GLU B 1 143 ? 31.624 41.126 -25.870 1.00 17.23 143 GLU B CA 1
ATOM 2498 C C . GLU B 1 143 ? 31.191 42.404 -25.072 1.00 17.75 143 GLU B C 1
ATOM 2499 O O . GLU B 1 143 ? 32.066 43.161 -24.683 1.00 17.21 143 GLU B O 1
ATOM 2505 N N . THR B 1 144 ? 29.899 42.611 -24.836 1.00 17.64 144 THR B N 1
ATOM 2506 C CA . THR B 1 144 ? 29.474 43.690 -24.016 1.00 17.01 144 THR B CA 1
ATOM 2507 C C . THR B 1 144 ? 30.007 43.510 -22.582 1.00 16.44 144 THR B C 1
ATOM 2508 O O . THR B 1 144 ? 30.549 44.473 -21.981 1.00 14.81 144 THR B O 1
ATOM 2512 N N . ASP B 1 145 ? 29.848 42.324 -22.027 1.00 14.92 145 ASP B N 1
ATOM 2513 C CA . ASP B 1 145 ? 30.382 42.073 -20.696 1.00 13.53 145 ASP B CA 1
ATOM 2514 C C . ASP B 1 145 ? 31.910 42.223 -20.698 1.00 13.22 145 ASP B C 1
ATOM 2515 O O . ASP B 1 145 ? 32.512 42.758 -19.784 1.00 13.94 145 ASP B O 1
ATOM 2520 N N . ALA B 1 146 ? 32.562 41.703 -21.737 1.00 14.01 146 ALA B N 1
ATOM 2521 C CA . ALA B 1 146 ? 34.045 41.772 -21.731 1.00 14.54 146 ALA B CA 1
ATOM 2522 C C . ALA B 1 146 ? 34.463 43.218 -21.785 1.00 15.00 146 ALA B C 1
ATOM 2523 O O . ALA B 1 146 ? 35.424 43.587 -21.056 1.00 14.16 146 ALA B O 1
ATOM 2525 N N . LEU B 1 147 ? 33.822 44.053 -22.576 1.00 14.20 147 LEU B N 1
ATOM 2526 C CA A LEU B 1 147 ? 34.242 45.431 -22.636 0.70 14.07 147 LEU B CA 1
ATOM 2527 C CA B LEU B 1 147 ? 34.280 45.471 -22.608 0.30 14.86 147 LEU B CA 1
ATOM 2528 C C . LEU B 1 147 ? 34.067 46.160 -21.276 1.00 13.51 147 LEU B C 1
ATOM 2529 O O . LEU B 1 147 ? 35.009 46.707 -20.715 1.00 13.66 147 LEU B O 1
ATOM 2538 N N . TYR B 1 148 ? 32.828 46.095 -20.756 1.00 13.79 148 TYR B N 1
ATOM 2539 C CA . TYR B 1 148 ? 32.565 46.826 -19.556 1.00 13.83 148 TYR B CA 1
ATOM 2540 C C . TYR B 1 148 ? 33.201 46.252 -18.291 1.00 13.95 148 TYR B C 1
ATOM 2541 O O . TYR B 1 148 ? 33.629 47.015 -17.433 1.00 14.24 148 TYR B O 1
ATOM 2550 N N . LEU B 1 149 ? 33.256 44.930 -18.155 1.00 12.90 149 LEU B N 1
ATOM 2551 C CA . LEU B 1 149 ? 33.976 44.376 -16.991 1.00 12.59 149 LEU B CA 1
ATOM 2552 C C . LEU B 1 149 ? 35.500 44.651 -17.117 1.00 11.90 149 LEU B C 1
ATOM 2553 O O . LEU B 1 149 ? 36.157 44.777 -16.126 1.00 12.74 149 LEU B O 1
ATOM 2558 N N . GLY B 1 150 ? 36.016 44.732 -18.357 1.00 12.58 150 GLY B N 1
ATOM 2559 C CA . GLY B 1 150 ? 37.356 45.178 -18.500 1.00 13.13 150 GLY B CA 1
ATOM 2560 C C . GLY B 1 150 ? 37.563 46.600 -17.993 1.00 13.65 150 GLY B C 1
ATOM 2561 O O . GLY B 1 150 ? 38.617 46.909 -17.384 1.00 15.25 150 GLY B O 1
ATOM 2562 N N . GLU B 1 151 ? 36.611 47.495 -18.267 1.00 13.94 151 GLU B N 1
ATOM 2563 C CA . GLU B 1 151 ? 36.712 48.832 -17.759 1.00 15.73 151 GLU B CA 1
ATOM 2564 C C . GLU B 1 151 ? 36.590 48.823 -16.224 1.00 14.95 151 GLU B C 1
ATOM 2565 O O . GLU B 1 151 ? 37.286 49.556 -15.543 1.00 16.00 151 GLU B O 1
ATOM 2571 N N . LEU B 1 152 ? 35.716 47.979 -15.672 1.00 13.80 152 LEU B N 1
ATOM 2572 C CA . LEU B 1 152 ? 35.626 47.879 -14.210 1.00 12.90 152 LEU B CA 1
ATOM 2573 C C . LEU B 1 152 ? 36.966 47.402 -13.608 1.00 13.27 152 LEU B C 1
ATOM 2574 O O . LEU B 1 152 ? 37.412 47.878 -12.561 1.00 13.55 152 LEU B O 1
ATOM 2579 N N . ALA B 1 153 ? 37.635 46.464 -14.287 1.00 13.29 153 ALA B N 1
ATOM 2580 C CA . ALA B 1 153 ? 38.907 45.985 -13.811 1.00 13.68 153 ALA B CA 1
ATOM 2581 C C . ALA B 1 153 ? 39.881 47.127 -13.661 1.00 14.15 153 ALA B C 1
ATOM 2582 O O . ALA B 1 153 ? 40.629 47.195 -12.680 1.00 15.51 153 ALA B O 1
ATOM 2584 N N . LYS B 1 154 ? 39.905 48.055 -14.607 1.00 14.70 154 LYS B N 1
ATOM 2585 C CA A LYS B 1 154 ? 40.741 49.185 -14.545 0.70 15.91 154 LYS B CA 1
ATOM 2586 C CA B LYS B 1 154 ? 40.767 49.200 -14.555 0.30 16.25 154 LYS B CA 1
ATOM 2587 C C . LYS B 1 154 ? 40.431 50.057 -13.338 1.00 15.92 154 LYS B C 1
ATOM 2588 O O . LYS B 1 154 ? 41.347 50.573 -12.650 1.00 16.50 154 LYS B O 1
ATOM 2599 N N . ILE B 1 155 ? 39.156 50.301 -13.081 1.00 15.74 155 ILE B N 1
ATOM 2600 C CA . ILE B 1 155 ? 38.746 51.061 -11.895 1.00 15.82 155 ILE B CA 1
ATOM 2601 C C . ILE B 1 155 ? 39.233 50.391 -10.634 1.00 15.63 155 ILE B C 1
ATOM 2602 O O . ILE B 1 155 ? 39.750 51.050 -9.696 1.00 15.43 155 ILE B O 1
ATOM 2607 N N . LEU B 1 156 ? 39.104 49.066 -10.586 1.00 13.23 156 LEU B N 1
ATOM 2608 C CA . LEU B 1 156 ? 39.527 48.329 -9.376 1.00 14.28 156 LEU B CA 1
ATOM 2609 C C . LEU B 1 156 ? 41.023 48.326 -9.198 1.00 15.27 156 LEU B C 1
ATOM 2610 O O . LEU B 1 156 ? 41.514 48.409 -8.088 1.00 14.80 156 LEU B O 1
ATOM 2615 N N . GLU B 1 157 ? 41.773 48.226 -10.298 1.00 13.84 157 GLU B N 1
ATOM 2616 C CA . GLU B 1 157 ? 43.201 48.259 -10.211 1.00 15.35 157 GLU B CA 1
ATOM 2617 C C . GLU B 1 157 ? 43.692 49.510 -9.507 1.00 15.70 157 GLU B C 1
ATOM 2618 O O . GLU B 1 157 ? 44.652 49.512 -8.675 1.00 16.70 157 GLU B O 1
ATOM 2624 N N . LYS B 1 158 ? 43.081 50.634 -9.834 1.00 14.68 158 LYS B N 1
ATOM 2625 C CA . LYS B 1 158 ? 43.461 51.874 -9.165 1.00 16.22 158 LYS B CA 1
ATOM 2626 C C . LYS B 1 158 ? 43.182 51.826 -7.660 1.00 15.29 158 LYS B C 1
ATOM 2627 O O . LYS B 1 158 ? 43.940 52.384 -6.859 1.00 16.66 158 LYS B O 1
ATOM 2633 N N . ARG B 1 159 ? 42.074 51.196 -7.283 1.00 14.56 159 ARG B N 1
ATOM 2634 C CA . ARG B 1 159 ? 41.823 50.995 -5.854 1.00 14.25 159 ARG B CA 1
ATOM 2635 C C . ARG B 1 159 ? 42.789 50.066 -5.181 1.00 14.59 159 ARG B C 1
ATOM 2636 O O . ARG B 1 159 ? 43.104 50.242 -4.016 1.00 14.69 159 ARG B O 1
ATOM 2644 N N . PHE B 1 160 ? 43.255 49.032 -5.900 1.00 14.48 160 PHE B N 1
ATOM 2645 C CA . PHE B 1 160 ? 44.282 48.191 -5.328 1.00 14.52 160 PHE B CA 1
ATOM 2646 C C . PHE B 1 160 ? 45.538 49.019 -5.007 1.00 14.44 160 PHE B C 1
ATOM 2647 O O . PHE B 1 160 ? 46.145 48.869 -3.977 1.00 15.35 160 PHE B O 1
ATOM 2655 N N . GLU B 1 161 ? 45.944 49.827 -5.999 1.00 16.16 161 GLU B N 1
ATOM 2656 C CA . GLU B 1 161 ? 47.111 50.680 -5.764 1.00 17.74 161 GLU B CA 1
ATOM 2657 C C . GLU B 1 161 ? 46.874 51.607 -4.544 1.00 16.70 161 GLU B C 1
ATOM 2658 O O . GLU B 1 161 ? 47.765 51.774 -3.710 1.00 19.27 161 GLU B O 1
ATOM 2664 N N . ALA B 1 162 ? 45.661 52.166 -4.413 1.00 17.96 162 ALA B N 1
ATOM 2665 C CA . ALA B 1 162 ? 45.344 53.013 -3.250 1.00 17.57 162 ALA B CA 1
ATOM 2666 C C . ALA B 1 162 ? 45.428 52.233 -1.949 1.00 17.12 162 ALA B C 1
ATOM 2667 O O . ALA B 1 162 ? 45.875 52.724 -0.910 1.00 18.64 162 ALA B O 1
ATOM 2669 N N . SER B 1 163 ? 45.061 50.952 -1.977 1.00 16.14 163 SER B N 1
ATOM 2670 C CA . SER B 1 163 ? 45.146 50.126 -0.766 1.00 16.24 163 SER B CA 1
ATOM 2671 C C . SER B 1 163 ? 46.559 49.911 -0.279 1.00 18.59 163 SER B C 1
ATOM 2672 O O . SER B 1 163 ? 46.782 49.835 0.913 1.00 21.09 163 SER B O 1
ATOM 2675 N N . ARG B 1 16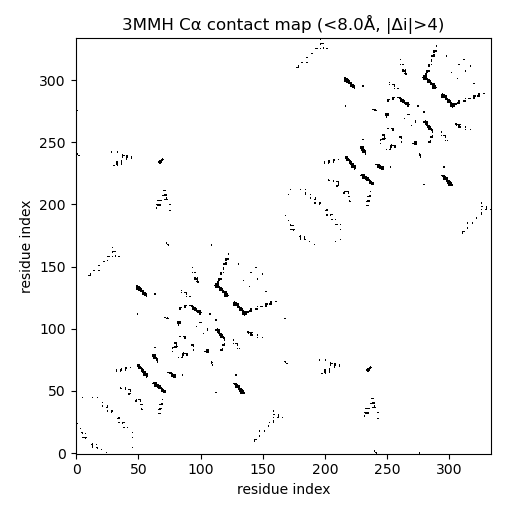4 ? 47.524 49.837 -1.190 1.00 19.95 164 ARG B N 1
ATOM 2676 C CA . ARG B 1 164 ? 48.908 49.626 -0.877 1.00 21.54 164 ARG B CA 1
ATOM 2677 C C . ARG B 1 164 ? 49.468 50.916 -0.297 1.00 22.93 164 ARG B C 1
ATOM 2678 O O . ARG B 1 164 ? 50.221 50.925 0.667 1.00 26.08 164 ARG B O 1
ATOM 2686 N N . GLN B 1 165 ? 49.082 52.024 -0.929 1.00 23.02 165 GLN B N 1
ATOM 2687 C CA . GLN B 1 165 ? 49.528 53.357 -0.487 1.00 22.68 165 GLN B CA 1
ATOM 2688 C C . GLN B 1 165 ? 49.004 53.716 0.864 1.00 23.44 165 GLN B C 1
ATOM 2689 O O . GLN B 1 165 ? 49.644 54.443 1.584 1.00 26.75 165 GLN B O 1
ATOM 2695 N N . ALA B 1 166 ? 47.886 53.129 1.273 1.00 22.95 166 ALA B N 1
ATOM 2696 C CA . ALA B 1 166 ? 47.208 53.432 2.535 1.00 22.71 166 ALA B CA 1
ATOM 2697 C C . ALA B 1 166 ? 47.807 52.753 3.709 1.00 23.72 166 ALA B C 1
ATOM 2698 O O . ALA B 1 166 ? 47.635 53.222 4.812 1.00 28.51 166 ALA B O 1
ATOM 2700 N N . VAL B 1 167 ? 48.624 51.740 3.513 0.50 20.39 167 VAL B N 1
ATOM 2701 C CA . VAL B 1 167 ? 49.310 51.099 4.678 0.50 21.36 167 VAL B CA 1
ATOM 2702 C C . VAL B 1 167 ? 50.297 52.068 5.373 0.50 22.21 167 VAL B C 1
ATOM 2703 O O . VAL B 1 167 ? 50.312 52.182 6.615 0.50 24.65 167 VAL B O 1
#

Foldseek 3Di:
DQDADDDDPDDLVRLVRCLVSLLVVLVVDLDLLVSQQVVQVSCCVRPVAQKKGKWFADVVQQWTAGGHMDHDDFDGTDHQPAALFNVCQVVVAKDWFQALVPDPRHDCRDPQFGTKIKGFADDPRHTGIIIITTHSDGRPDDPSCRVSVNVSSVSSNVSNVSSVVDD/DQDADADDDDPLVRLVRQLVSLLVVLVPDLALLVSQQVVQVSVCVSPVFQKKGKWWDDPVQQWTAGGHMDHDDFDGIHHQPAALFNVCQNVVAKDWFQAQVPDPRHDCRDPQFGTKIKGFADDPSHTTIIIITTHSHGRPDDPSCRVSVNVSSVSSNVSNVSNVVVD

Radius of gyration: 19.07 Å; Cα contacts (8 Å, |Δi|>4): 760; chains: 2; bounding box: 43×37×51 Å